Protein AF-A0A081CKX9-F1 (afdb_monomer)

Sequence (217 aa):
MSGFTFDDPTGTSSYSQSGSTIRISSGPKTDYWTTAPGSVPESSAHRASAPVLYQLHKLSPTANWRLKGTLHQPGTERFQQATLFLRRVNPNEGANGEGQKWLKSGIEIEQGRQFIGVVVSDPFSDWNVAPLANAPGKDAAKVDVEIEKVGPDVHVYYTPAGEKSRILLREKKGFAPPTDAEHETWWLGAMVCGPLSESTEGTVENWTFEPITDAQH

pLDDT: mean 91.5, std 12.23, range [38.28, 98.88]

Organism: Pseudozyma antarctica (NCBI:txid84753)

Mean predicted aligned error: 4.53 Å

Nearest PDB structures (foldseek):
  7w13-assembly1_A  TM=5.559E-01  e=2.483E-04  Pyropia yezoensis
  8a7d-assembly1_C  TM=4.482E-01  e=3.049E-03  Homo sapiens
  7ufg-assembly1_B  TM=4.448E-01  e=5.501E-03  Homo sapiens
  6sxr-assembly1_A  TM=3.993E-01  e=1.150E-02  Aspergillus luchuensis IFO 4308
  8a7e-assembly1_Q  TM=4.378E-01  e=2.788E-02  Homo sapiens

Radius of gyration: 16.4 Å; Cα contacts (8 Å, |Δi|>4): 609; chains: 1; bounding box: 42×35×44 Å

Secondary structure (DSSP, 8-state):
-PPEEEE-TTS--EEEEETTEEEEEE-TT--EEE--TT-SS-SS-EEE-S-EEEEEEEE-TT--EEEEEEEE----STT-EEEEEEEE--TTPPGGGTT-EEEEEEEEEETTEEEEEEEEESSSEEEEEEEPPPPSSSSPPPEEEEEEEETTEEEEEEEETT--S-EEEEEETTSS---SSS-EEEEEEEEEE-TT-S-EEEEEEEEEEEE--SS--

Foldseek 3Di:
DFAKDKDAPPVAKDWDDDDQKIKIKHAPQADAFAADAPDPPDHGDGGDRWMWTFGKDWAALQWKKKKKWWKAFLDQDAFWDKWWKKWWDDPPQDPRRQQTWMKTWGWGHHNRFTWTKMWTPRPGTDIDTDGADQDPDSGTWIKMWMWIDHGQKIWIWIATPPGDDIDTHDIGPRSRHGDPDRIIIMTTGMTTDDNHDNMTMMMIGPIDMDTDDDDDD

InterPro domains:
  IPR009784 Protein of unknown function DUF1349 [PF07081] (15-211)
  IPR009784 Protein of unknown function DUF1349 [PTHR35332] (18-211)

Solvent-accessible surface area (backbone atoms only — not comparable to full-atom values): 11304 Å² total; per-residue (Å²): 131,73,63,77,45,77,48,45,74,71,76,59,50,50,73,51,75,58,92,41,30,40,37,32,39,18,27,54,52,12,35,76,48,33,38,46,82,82,36,78,100,52,50,58,40,66,41,75,40,34,34,34,47,22,32,72,42,80,38,48,41,70,56,28,31,36,39,37,29,36,31,34,44,80,67,57,52,50,48,28,28,12,28,45,31,39,33,51,66,50,95,81,45,43,85,81,60,40,68,39,36,38,38,41,37,34,42,32,20,55,88,64,38,55,24,43,33,41,37,43,25,78,65,41,53,48,74,50,74,45,80,49,80,76,51,93,63,95,57,63,63,46,33,37,39,38,39,36,35,56,58,28,27,37,40,33,32,35,26,56,72,94,57,91,64,72,41,85,75,46,76,41,79,64,73,44,63,68,60,95,52,83,57,40,45,31,40,45,35,36,34,16,18,5,58,77,28,73,55,23,56,18,35,33,34,69,44,44,77,45,76,55,74,93,85,86,129

Structure (mmCIF, N/CA/C/O backbone):
data_AF-A0A081CKX9-F1
#
_entry.id   AF-A0A081CKX9-F1
#
loop_
_atom_site.group_PDB
_atom_site.id
_atom_site.type_symbol
_atom_site.label_atom_id
_atom_site.label_alt_id
_atom_site.label_comp_id
_atom_site.label_asym_id
_atom_site.label_entity_id
_atom_site.label_seq_id
_atom_site.pdbx_PDB_ins_code
_atom_site.Cartn_x
_atom_site.Cartn_y
_atom_site.Cartn_z
_atom_site.occupancy
_atom_site.B_iso_or_equiv
_atom_site.auth_seq_id
_atom_site.auth_comp_id
_atom_site.auth_asym_id
_atom_site.auth_atom_id
_atom_site.pdbx_PDB_model_num
ATOM 1 N N . MET A 1 1 ? 19.670 11.237 1.791 1.00 45.91 1 MET A N 1
ATOM 2 C CA . MET A 1 1 ? 18.361 10.598 2.034 1.00 45.91 1 MET A CA 1
ATOM 3 C C . MET A 1 1 ? 17.356 11.309 1.157 1.00 45.91 1 MET A C 1
ATOM 5 O O . MET A 1 1 ? 17.270 12.528 1.246 1.00 45.91 1 MET A O 1
ATOM 9 N N . SER A 1 2 ? 16.692 10.598 0.251 1.00 62.00 2 SER A N 1
ATOM 10 C CA . SER A 1 2 ? 15.573 11.157 -0.509 1.00 62.00 2 SER A CA 1
ATOM 11 C C . SER A 1 2 ? 14.454 11.512 0.470 1.00 62.00 2 SER A C 1
ATOM 13 O O . SER A 1 2 ? 14.043 10.669 1.265 1.00 62.00 2 SER A O 1
ATOM 15 N N . GLY A 1 3 ? 14.009 12.768 0.458 1.00 89.00 3 GLY A N 1
ATOM 16 C CA . GLY A 1 3 ? 12.850 13.186 1.243 1.00 89.00 3 GLY A CA 1
ATOM 17 C C . GLY A 1 3 ? 11.575 12.480 0.775 1.00 89.00 3 GLY A C 1
ATOM 18 O O . GLY A 1 3 ? 11.529 11.918 -0.322 1.00 89.00 3 GLY A O 1
ATOM 19 N N . PHE A 1 4 ? 10.536 12.516 1.608 1.00 96.31 4 PHE A N 1
ATOM 20 C CA . PHE A 1 4 ? 9.205 12.101 1.179 1.00 96.31 4 PHE A CA 1
ATOM 21 C C . PHE A 1 4 ? 8.647 13.081 0.140 1.00 96.31 4 PHE A C 1
ATOM 23 O O . PHE A 1 4 ? 8.857 14.289 0.230 1.00 96.31 4 PHE A O 1
ATOM 30 N N . THR A 1 5 ? 7.925 12.544 -0.835 1.00 97.69 5 THR A N 1
ATOM 31 C CA . THR A 1 5 ? 7.102 13.265 -1.806 1.00 97.69 5 THR A CA 1
ATOM 32 C C . THR A 1 5 ? 5.649 12.878 -1.573 1.00 97.69 5 THR A C 1
ATOM 34 O O . THR A 1 5 ? 5.360 11.709 -1.314 1.00 97.69 5 THR A O 1
ATOM 37 N N . PHE A 1 6 ? 4.754 13.861 -1.629 1.00 98.19 6 PHE A N 1
ATOM 38 C CA . PHE A 1 6 ? 3.317 13.655 -1.501 1.00 98.19 6 PHE A CA 1
ATOM 39 C C . PHE A 1 6 ? 2.668 13.822 -2.870 1.00 98.19 6 PHE A C 1
ATOM 41 O O . PHE A 1 6 ? 2.706 14.912 -3.437 1.00 98.19 6 PHE A O 1
ATOM 48 N N . ASP A 1 7 ? 2.117 12.736 -3.397 1.00 97.62 7 ASP A N 1
ATOM 49 C CA . ASP A 1 7 ? 1.258 12.750 -4.575 1.00 97.62 7 ASP A CA 1
ATOM 50 C C . ASP A 1 7 ? -0.192 12.773 -4.097 1.00 97.62 7 ASP A C 1
ATOM 52 O O . ASP A 1 7 ? -0.633 11.853 -3.412 1.00 97.62 7 ASP A O 1
ATOM 56 N N . ASP A 1 8 ? -0.916 13.841 -4.415 1.00 97.44 8 ASP A N 1
ATOM 57 C CA . ASP A 1 8 ? -2.347 13.982 -4.146 1.00 97.44 8 ASP A CA 1
ATOM 58 C C . ASP A 1 8 ? -3.052 14.409 -5.434 1.00 97.44 8 ASP A C 1
ATOM 60 O O . ASP A 1 8 ? -3.203 15.605 -5.700 1.00 97.44 8 ASP A O 1
ATOM 64 N N . PRO A 1 9 ? -3.499 13.436 -6.243 1.00 95.62 9 PRO A N 1
ATOM 65 C CA . PRO A 1 9 ? -4.120 13.705 -7.536 1.00 95.62 9 PRO A CA 1
ATOM 66 C C . PRO A 1 9 ? -5.383 14.572 -7.452 1.00 95.62 9 PRO A C 1
ATOM 68 O O . PRO A 1 9 ? -5.773 15.194 -8.439 1.00 95.62 9 PRO A O 1
ATOM 71 N N . THR A 1 10 ? -6.038 14.615 -6.288 1.00 95.69 10 THR A N 1
ATOM 72 C CA . THR A 1 10 ? -7.267 15.394 -6.082 1.00 95.69 10 THR A CA 1
ATOM 73 C C . THR A 1 10 ? -7.011 16.817 -5.590 1.00 95.69 10 THR A C 1
ATOM 75 O O . THR A 1 10 ? -7.892 17.665 -5.714 1.00 95.69 10 THR A O 1
ATOM 78 N N . GLY A 1 11 ? -5.836 17.083 -5.011 1.00 97.69 11 GLY A N 1
ATOM 79 C CA . GLY A 1 11 ? -5.519 18.342 -4.331 1.00 97.69 11 GLY A CA 1
ATOM 80 C C . GLY A 1 11 ? -6.360 18.616 -3.075 1.00 97.69 11 GLY A C 1
ATOM 81 O O . GLY A 1 11 ? -6.467 19.769 -2.659 1.00 97.69 11 GLY A O 1
ATOM 82 N N . THR A 1 12 ? -7.000 17.591 -2.501 1.00 98.06 12 THR A N 1
ATOM 83 C CA . THR A 1 12 ? -7.904 17.708 -1.337 1.00 98.06 12 THR A CA 1
ATOM 84 C C . THR A 1 12 ? -7.457 16.898 -0.121 1.00 98.06 12 THR A C 1
ATOM 86 O O . THR A 1 12 ? -8.156 16.858 0.890 1.00 98.06 12 THR A O 1
ATOM 89 N N . SER A 1 13 ? -6.295 16.261 -0.202 1.00 98.56 13 SER A N 1
ATOM 90 C CA . SER A 1 13 ? -5.721 15.442 0.857 1.00 98.56 13 SER A CA 1
ATOM 91 C C . SER A 1 13 ? -4.627 16.206 1.600 1.00 98.56 13 SER A C 1
ATOM 93 O O . SER A 1 13 ? -4.089 17.212 1.140 1.00 98.56 13 SER A O 1
ATOM 95 N N . SER A 1 14 ? -4.260 15.715 2.777 1.00 98.56 14 SER A N 1
ATOM 96 C CA . SER A 1 14 ? -3.158 16.277 3.555 1.00 98.56 14 SER A CA 1
ATOM 97 C C . SER A 1 14 ? -2.338 15.185 4.224 1.00 98.56 14 SER A C 1
ATOM 99 O O . SER A 1 14 ? -2.776 14.040 4.366 1.00 98.56 14 SER A O 1
ATOM 101 N N . TYR A 1 15 ? -1.127 15.542 4.642 1.00 98.56 15 TYR A N 1
ATOM 102 C CA . TYR A 1 15 ? -0.251 14.634 5.361 1.00 98.56 15 TYR A CA 1
ATOM 103 C C . TYR A 1 15 ? 0.514 15.345 6.471 1.00 98.56 15 TYR A C 1
ATOM 105 O O . TYR A 1 15 ? 0.703 16.562 6.468 1.00 98.56 15 TYR A O 1
ATOM 113 N N . SER A 1 16 ? 1.011 14.549 7.410 1.00 98.12 16 SER A N 1
ATOM 114 C CA . SER A 1 16 ? 2.102 14.941 8.294 1.00 98.12 16 SER A CA 1
ATOM 115 C C . SER A 1 16 ? 3.087 13.786 8.421 1.00 98.12 16 SER A C 1
ATOM 117 O O . SER A 1 16 ? 2.710 12.613 8.365 1.00 98.12 16 SER A O 1
ATOM 119 N N . GLN A 1 17 ? 4.364 14.120 8.573 1.00 97.12 17 GLN A N 1
ATOM 120 C CA . GLN A 1 17 ? 5.428 13.147 8.766 1.00 97.12 17 GLN A CA 1
ATOM 121 C C . GLN A 1 17 ? 6.332 13.610 9.906 1.00 97.12 17 GLN A C 1
ATOM 123 O O . GLN A 1 17 ? 6.776 14.756 9.940 1.00 97.12 17 GLN A O 1
ATOM 128 N N . SER A 1 18 ? 6.579 12.714 10.858 1.00 96.62 18 SER A N 1
ATOM 129 C CA . SER A 1 18 ? 7.478 12.947 11.986 1.00 96.62 18 SER A CA 1
ATOM 130 C C . SER A 1 18 ? 8.261 11.670 12.265 1.00 96.62 18 SER A C 1
ATOM 132 O O . SER A 1 18 ? 7.681 10.640 12.609 1.00 96.62 18 SER A O 1
ATOM 134 N N . GLY A 1 19 ? 9.580 11.709 12.061 1.00 94.94 19 GLY A N 1
ATOM 135 C CA . GLY A 1 19 ? 10.424 10.515 12.148 1.00 94.94 19 GLY A CA 1
ATOM 136 C C . GLY A 1 19 ? 9.961 9.416 11.183 1.00 94.94 19 GLY A C 1
ATOM 137 O O . GLY A 1 19 ? 9.818 9.652 9.987 1.00 94.94 19 GLY A O 1
ATOM 138 N N . SER A 1 20 ? 9.705 8.218 11.697 1.00 96.69 20 SER A N 1
ATOM 139 C CA . SER A 1 20 ? 9.180 7.077 10.932 1.00 96.69 20 SER A CA 1
ATOM 140 C C . SER A 1 20 ? 7.647 6.987 10.934 1.00 96.69 20 SER A C 1
ATOM 142 O O . SER A 1 20 ? 7.092 5.982 10.496 1.00 96.69 20 SER A O 1
ATOM 144 N N . THR A 1 21 ? 6.948 8.013 11.424 1.00 98.44 21 THR A N 1
ATOM 145 C CA . THR A 1 21 ? 5.483 8.043 11.461 1.00 98.44 21 THR A CA 1
ATOM 146 C C . THR A 1 21 ? 4.934 8.907 10.336 1.00 98.44 21 THR A C 1
ATOM 148 O O . THR A 1 21 ? 5.261 10.092 10.227 1.00 98.44 21 THR A O 1
ATOM 151 N N . ILE A 1 22 ? 4.056 8.311 9.535 1.00 98.62 22 ILE A N 1
ATOM 152 C CA . ILE A 1 22 ? 3.307 8.931 8.446 1.00 98.62 22 ILE A CA 1
ATOM 153 C C . ILE A 1 22 ? 1.834 8.971 8.839 1.00 98.62 22 ILE A C 1
ATOM 155 O O . ILE A 1 22 ? 1.264 7.957 9.240 1.00 98.62 22 ILE A O 1
ATOM 159 N N . ARG A 1 23 ? 1.201 10.134 8.691 1.00 98.69 23 ARG A N 1
ATOM 160 C CA . ARG A 1 23 ? -0.253 10.294 8.798 1.00 98.69 23 ARG A CA 1
ATOM 161 C C . ARG A 1 23 ? -0.768 10.923 7.520 1.00 98.69 23 ARG A C 1
ATOM 163 O O . ARG A 1 23 ? -0.221 11.937 7.091 1.00 98.69 23 ARG A O 1
ATOM 170 N N . ILE A 1 24 ? -1.809 10.338 6.945 1.00 98.81 24 ILE A N 1
ATOM 171 C CA . ILE A 1 24 ? -2.472 10.859 5.750 1.00 98.81 24 ILE A CA 1
ATOM 172 C C . ILE A 1 24 ? -3.957 11.004 6.074 1.00 98.81 24 ILE A C 1
ATOM 174 O O . ILE A 1 24 ? -4.568 10.091 6.631 1.00 98.81 24 ILE A O 1
ATOM 178 N N . SER A 1 25 ? -4.511 12.160 5.726 1.00 98.62 25 SER A N 1
ATOM 179 C CA . SER A 1 25 ? -5.948 12.396 5.654 1.00 98.62 25 SER A CA 1
ATOM 180 C C . SER A 1 25 ? -6.302 12.508 4.178 1.00 98.62 25 SER A C 1
ATOM 182 O O . SER A 1 25 ? -5.860 13.436 3.496 1.00 98.62 25 SER A O 1
ATOM 184 N N . SER A 1 26 ? -7.025 11.519 3.662 1.00 98.56 26 SER A N 1
ATOM 185 C CA . SER A 1 26 ? -7.476 11.516 2.281 1.00 98.56 26 SER A CA 1
ATOM 186 C C . SER A 1 26 ? -8.686 12.421 2.113 1.00 98.56 26 SER A C 1
ATOM 188 O O . SER A 1 26 ? -9.586 12.440 2.961 1.00 98.56 26 SER A O 1
ATOM 190 N N . GLY A 1 27 ? -8.729 13.105 0.974 1.00 98.19 27 GLY A N 1
ATOM 191 C CA . GLY A 1 27 ? -9.935 13.760 0.493 1.00 98.19 27 GLY A CA 1
ATOM 192 C C . GLY A 1 27 ? -11.051 12.769 0.121 1.00 98.19 27 GLY A C 1
ATOM 193 O O . GLY A 1 27 ? -10.880 11.543 0.242 1.00 98.19 27 GLY A O 1
ATOM 194 N N . PRO A 1 28 ? -12.198 13.294 -0.339 1.00 98.38 28 PRO A N 1
ATOM 195 C CA . PRO A 1 28 ? -13.394 12.508 -0.610 1.00 98.38 28 PRO A CA 1
ATOM 196 C C . PRO A 1 28 ? -13.204 11.532 -1.775 1.00 98.38 28 PRO A C 1
ATOM 198 O O . PRO A 1 28 ? -12.624 11.878 -2.805 1.00 98.38 28 PRO A O 1
ATOM 201 N N . LYS A 1 29 ? -13.777 10.329 -1.641 1.00 97.69 29 LYS A N 1
ATOM 202 C CA . LYS A 1 29 ? -13.983 9.348 -2.730 1.00 97.69 29 LYS A CA 1
ATOM 203 C C . LYS A 1 29 ? -12.707 9.003 -3.499 1.00 97.69 29 LYS A C 1
ATOM 205 O O . LYS A 1 29 ? -12.684 8.906 -4.728 1.00 97.69 29 LYS A O 1
ATOM 210 N N . THR A 1 30 ? -11.630 8.824 -2.750 1.00 98.00 30 THR A N 1
ATOM 211 C CA . THR A 1 30 ? -10.314 8.459 -3.270 1.00 98.00 30 THR A CA 1
ATOM 212 C C . THR A 1 30 ? -10.154 6.942 -3.347 1.00 98.00 30 THR A C 1
ATOM 214 O O . THR A 1 30 ? -10.678 6.224 -2.497 1.00 98.00 30 THR 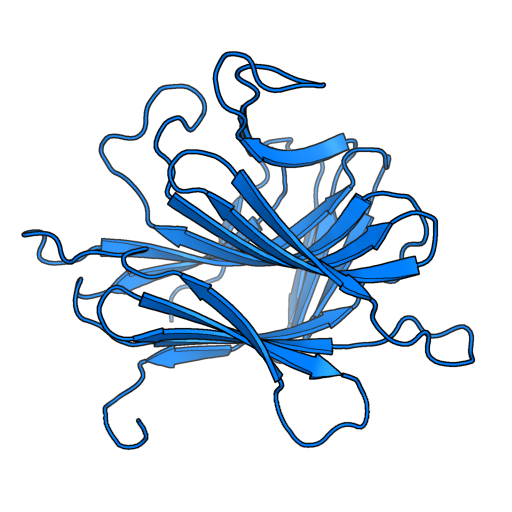A O 1
ATOM 217 N N . ASP A 1 31 ? -9.436 6.436 -4.354 1.00 97.31 31 ASP A N 1
ATOM 218 C CA . ASP A 1 31 ? -9.186 4.997 -4.521 1.00 97.31 31 ASP A CA 1
ATOM 219 C C . ASP A 1 31 ? -7.965 4.714 -5.419 1.00 97.31 31 ASP A C 1
ATOM 221 O O . ASP A 1 31 ? -7.505 5.573 -6.180 1.00 97.31 31 ASP A O 1
ATOM 225 N N . TYR A 1 32 ? -7.475 3.475 -5.351 1.00 95.62 32 TYR A N 1
ATOM 226 C CA . TYR A 1 32 ? -6.496 2.891 -6.266 1.00 95.62 32 TYR A CA 1
ATOM 227 C C . TYR A 1 32 ? -6.989 1.505 -6.704 1.00 95.62 32 TYR A C 1
ATOM 229 O O . TYR A 1 32 ? -7.008 0.575 -5.889 1.00 95.62 32 TYR A O 1
ATOM 237 N N . TRP A 1 33 ? -7.433 1.377 -7.956 1.00 95.75 33 TRP A N 1
ATOM 238 C CA . TRP A 1 33 ? -8.107 0.178 -8.467 1.00 95.75 33 TRP A CA 1
ATOM 239 C C . TRP A 1 33 ? -8.151 0.146 -9.997 1.00 95.75 33 TRP A C 1
ATOM 241 O O . TRP A 1 33 ? -8.396 1.172 -10.627 1.00 95.75 33 TRP A O 1
ATOM 251 N N . THR A 1 34 ? -7.983 -1.034 -10.592 1.00 93.81 34 THR A N 1
ATOM 252 C CA . THR A 1 34 ? -8.005 -1.225 -12.046 1.00 93.81 34 THR A CA 1
ATOM 253 C C . THR A 1 34 ? -8.797 -2.477 -12.429 1.00 93.81 34 THR A C 1
ATOM 255 O O . THR A 1 34 ? -8.462 -3.569 -11.971 1.00 93.81 34 THR A O 1
ATOM 258 N N . THR A 1 35 ? -9.805 -2.364 -13.302 1.00 93.81 35 THR A N 1
ATOM 259 C CA . THR A 1 35 ? -10.588 -3.515 -13.801 1.00 93.81 35 THR A CA 1
ATOM 260 C C . THR A 1 35 ? -10.380 -3.783 -15.287 1.00 93.81 35 THR A C 1
ATOM 262 O O . THR A 1 35 ? -10.039 -2.892 -16.063 1.00 93.81 35 THR A O 1
ATOM 265 N N . ALA A 1 36 ? -10.584 -5.039 -15.690 1.00 92.25 36 ALA A N 1
ATOM 266 C CA . ALA A 1 36 ? -10.472 -5.451 -17.082 1.00 92.25 36 ALA A CA 1
ATOM 267 C C . ALA A 1 36 ? -11.716 -5.059 -17.899 1.00 92.25 36 ALA A C 1
ATOM 269 O O . ALA A 1 36 ? -12.804 -4.872 -17.336 1.00 92.25 36 ALA A O 1
ATOM 270 N N . PRO A 1 37 ? -11.600 -4.979 -19.237 1.00 92.56 37 PRO A N 1
ATOM 271 C CA . PRO A 1 37 ? -12.768 -4.935 -20.107 1.00 92.56 37 PRO A CA 1
ATOM 272 C C . PRO A 1 37 ? -13.709 -6.117 -19.828 1.00 92.56 37 PRO A C 1
ATOM 274 O O . PRO A 1 37 ? -13.286 -7.271 -19.818 1.00 92.56 37 PRO A O 1
ATOM 277 N N . GLY A 1 38 ? -14.987 -5.825 -19.589 1.00 94.25 38 GLY A N 1
ATOM 278 C CA . GLY A 1 38 ? -16.022 -6.811 -19.272 1.00 94.25 38 GLY A CA 1
ATOM 279 C C . GLY A 1 38 ? -16.141 -7.193 -17.791 1.00 94.25 38 GLY A C 1
ATOM 280 O O . GLY A 1 38 ? -17.012 -7.995 -17.456 1.00 94.25 38 GLY A O 1
ATOM 281 N N . SER A 1 39 ? -15.317 -6.637 -16.895 1.00 94.25 39 SER A N 1
ATOM 282 C CA . SER A 1 39 ? -15.480 -6.839 -15.449 1.00 94.25 39 SER A CA 1
ATOM 283 C C . SER A 1 39 ? -16.805 -6.260 -14.930 1.00 94.25 39 SER A C 1
ATOM 285 O O . SER A 1 39 ? -17.317 -5.266 -15.443 1.00 94.25 39 SER A O 1
ATOM 287 N N . VAL A 1 40 ? -17.347 -6.883 -13.879 1.00 91.94 40 VAL A N 1
ATOM 288 C CA . VAL A 1 40 ? -18.534 -6.421 -13.142 1.00 91.94 40 VAL A CA 1
ATOM 289 C C . VAL A 1 40 ? -18.178 -6.211 -11.664 1.00 91.94 40 VAL A C 1
ATOM 291 O O . VAL A 1 40 ? -17.365 -6.969 -11.135 1.00 91.94 40 VAL A O 1
ATOM 294 N N . PRO A 1 41 ? -18.755 -5.209 -10.975 1.00 91.19 41 PRO A N 1
ATOM 295 C CA . PRO A 1 41 ? -19.786 -4.284 -11.458 1.00 91.19 41 PRO A CA 1
ATOM 296 C C . PRO A 1 41 ? -19.267 -3.193 -12.409 1.00 91.19 41 PRO A C 1
ATOM 298 O O . PRO A 1 41 ? -20.073 -2.533 -13.054 1.00 91.19 41 PRO A O 1
ATOM 301 N N . GLU A 1 42 ? -17.948 -3.018 -12.523 1.00 90.31 42 GLU A N 1
ATOM 302 C CA . GLU A 1 42 ? -17.336 -1.949 -13.316 1.00 90.31 42 GLU A CA 1
ATOM 303 C C . GLU A 1 42 ? -16.316 -2.496 -14.318 1.00 90.31 42 GLU A C 1
ATOM 305 O O . GLU A 1 42 ? -15.338 -3.145 -13.940 1.00 90.31 42 GLU A O 1
ATOM 310 N N . SER A 1 43 ? -16.528 -2.190 -15.597 1.00 91.50 43 SER A N 1
ATOM 311 C CA . SER A 1 43 ? -15.641 -2.561 -16.703 1.00 91.50 43 SER A CA 1
ATOM 312 C C . SER A 1 43 ? -14.649 -1.438 -16.991 1.00 91.50 43 SER A C 1
ATOM 314 O O . SER A 1 43 ? -15.052 -0.279 -17.049 1.00 91.50 43 SER A O 1
ATOM 316 N N . SER A 1 44 ? -13.389 -1.787 -17.266 1.00 88.56 44 SER A N 1
ATOM 317 C CA . SER A 1 44 ? -12.344 -0.840 -17.700 1.00 88.56 44 SER A CA 1
ATOM 318 C C . SER A 1 44 ? -12.165 0.376 -16.776 1.00 88.56 44 SER A C 1
ATOM 320 O O . SER A 1 44 ? -11.891 1.484 -17.237 1.00 88.56 44 SER A O 1
ATOM 322 N N . ALA A 1 45 ? -12.364 0.195 -15.471 1.00 90.25 45 ALA A N 1
ATOM 323 C CA . ALA A 1 45 ? -12.155 1.249 -14.492 1.00 90.25 45 ALA A CA 1
ATOM 324 C C . ALA A 1 45 ? -10.656 1.411 -14.216 1.00 90.25 45 ALA A C 1
ATOM 326 O O . ALA A 1 45 ? -9.955 0.419 -14.033 1.00 90.25 45 ALA A O 1
ATOM 327 N N . HIS A 1 46 ? -10.192 2.658 -14.128 1.00 90.69 46 HIS A N 1
ATOM 328 C CA . HIS A 1 46 ? -8.836 3.014 -13.711 1.00 90.69 46 HIS A CA 1
ATOM 329 C C . HIS A 1 46 ? -8.915 4.135 -12.680 1.00 90.69 46 HIS A C 1
ATOM 331 O O . HIS A 1 46 ? -9.293 5.264 -12.993 1.00 90.69 46 HIS A O 1
ATOM 337 N N . ARG A 1 47 ? -8.587 3.813 -11.433 1.00 92.25 47 ARG A N 1
ATOM 338 C CA . ARG A 1 47 ? -8.554 4.752 -10.315 1.00 92.25 47 ARG A CA 1
ATOM 339 C C . ARG A 1 47 ? -7.138 4.824 -9.786 1.00 92.25 47 ARG A C 1
ATOM 341 O O . ARG A 1 47 ? -6.552 3.806 -9.428 1.00 92.25 47 ARG A O 1
ATOM 348 N N . ALA A 1 48 ? -6.630 6.042 -9.725 1.00 94.06 48 ALA A N 1
ATOM 349 C CA . ALA A 1 48 ? -5.355 6.394 -9.126 1.00 94.06 48 ALA A CA 1
ATOM 350 C C . ALA A 1 48 ? -5.502 7.767 -8.455 1.00 94.06 48 ALA A C 1
ATOM 352 O O . ALA A 1 48 ? -4.726 8.674 -8.720 1.00 94.06 48 ALA A O 1
ATOM 353 N N . SER A 1 49 ? -6.574 7.951 -7.674 1.00 96.06 49 SER A N 1
ATOM 354 C CA . SER A 1 49 ? -6.904 9.221 -7.011 1.00 96.06 49 SER A CA 1
ATOM 355 C C . SER A 1 49 ? -6.472 9.265 -5.546 1.00 96.06 49 SER A C 1
ATOM 357 O O . SER A 1 49 ? -6.504 10.332 -4.939 1.00 96.06 49 SER A O 1
ATOM 359 N N . ALA A 1 50 ? -6.086 8.125 -4.964 1.00 97.88 50 ALA A N 1
ATOM 360 C CA . ALA A 1 50 ? -5.635 8.078 -3.579 1.00 97.88 50 ALA A CA 1
ATOM 361 C C . ALA A 1 50 ? -4.323 8.843 -3.354 1.00 97.88 50 ALA A C 1
ATOM 363 O O . ALA A 1 50 ? -3.391 8.677 -4.143 1.00 97.88 50 ALA A O 1
ATOM 364 N N . PRO A 1 51 ? -4.219 9.618 -2.259 1.00 98.50 51 PRO A N 1
ATOM 365 C CA . PRO A 1 51 ? -2.976 10.271 -1.894 1.00 98.50 51 PRO A CA 1
ATOM 366 C C . PRO A 1 51 ? -1.917 9.258 -1.452 1.00 98.50 51 PRO A C 1
ATOM 368 O O . PRO A 1 51 ? -2.182 8.360 -0.647 1.00 98.50 51 PRO A O 1
ATOM 371 N N . VAL A 1 52 ? -0.689 9.449 -1.923 1.00 98.56 52 VAL A N 1
ATOM 372 C CA . VAL A 1 52 ? 0.462 8.612 -1.585 1.00 98.56 52 VAL A CA 1
ATOM 373 C C . VAL A 1 52 ? 1.581 9.492 -1.043 1.00 98.56 52 VAL A C 1
ATOM 375 O O . VAL A 1 52 ? 2.072 10.386 -1.729 1.00 98.56 52 VAL A O 1
ATOM 378 N N . LEU A 1 53 ? 2.044 9.206 0.175 1.00 98.69 53 LEU A N 1
ATOM 379 C CA . LEU A 1 53 ? 3.295 9.763 0.691 1.00 98.69 53 LEU A CA 1
ATOM 380 C C . LEU A 1 53 ? 4.398 8.718 0.533 1.00 98.69 53 LEU A C 1
ATOM 382 O O . LEU A 1 53 ? 4.352 7.670 1.176 1.00 98.69 53 LEU A O 1
ATOM 386 N N . TYR A 1 54 ? 5.395 8.989 -0.305 1.00 98.44 54 TYR A N 1
ATOM 387 C CA . TYR A 1 54 ? 6.408 8.000 -0.677 1.00 98.44 54 TYR A CA 1
ATOM 388 C C . TYR A 1 54 ? 7.816 8.577 -0.743 1.00 98.44 54 TYR A C 1
ATOM 390 O O . TYR A 1 54 ? 8.025 9.773 -0.922 1.00 98.44 54 TYR A O 1
ATOM 398 N N . GLN A 1 55 ? 8.804 7.697 -0.634 1.00 97.88 55 GLN A N 1
ATOM 399 C CA . GLN A 1 55 ? 10.167 7.976 -1.054 1.00 97.88 55 GLN A CA 1
ATOM 400 C C . GLN A 1 55 ? 10.384 7.438 -2.466 1.00 97.88 55 GLN A C 1
ATOM 402 O O . GLN A 1 55 ? 9.984 6.316 -2.789 1.00 97.88 55 GLN A O 1
ATOM 407 N N . LEU A 1 56 ? 11.031 8.250 -3.302 1.00 97.06 56 LEU A N 1
ATOM 408 C CA . LEU A 1 56 ? 11.455 7.844 -4.634 1.00 97.06 56 LEU A CA 1
ATOM 409 C C . LEU A 1 56 ? 12.801 7.120 -4.541 1.00 97.06 56 LEU A C 1
ATOM 411 O O . LEU A 1 56 ? 13.807 7.728 -4.173 1.00 97.06 56 LEU A O 1
ATOM 415 N N . HIS A 1 57 ? 12.827 5.845 -4.918 1.00 96.69 57 HIS A N 1
ATOM 416 C CA . HIS A 1 57 ? 14.036 5.023 -4.911 1.00 96.69 57 HIS A CA 1
ATOM 417 C C . HIS A 1 57 ? 14.440 4.649 -6.333 1.00 96.69 57 HIS A C 1
ATOM 419 O O . HIS A 1 57 ? 13.624 4.144 -7.100 1.00 96.69 57 HIS A O 1
ATOM 425 N N . LYS A 1 58 ? 15.707 4.887 -6.683 1.00 95.62 58 LYS A N 1
ATOM 426 C CA . LYS A 1 58 ? 16.328 4.363 -7.906 1.00 95.62 58 LYS A CA 1
ATOM 427 C C . LYS A 1 58 ? 17.160 3.149 -7.524 1.00 95.62 58 LYS A C 1
ATOM 429 O O . LYS A 1 58 ? 18.151 3.295 -6.816 1.00 95.62 58 LYS A O 1
ATOM 434 N N . LEU A 1 59 ? 16.733 1.968 -7.950 1.00 95.06 59 LEU A N 1
ATOM 435 C CA . LEU A 1 59 ? 17.312 0.691 -7.533 1.00 95.06 59 LEU A CA 1
ATOM 436 C C . LEU A 1 59 ? 17.741 -0.110 -8.760 1.00 95.06 59 LEU A C 1
ATOM 438 O O . LEU A 1 59 ? 17.125 0.013 -9.816 1.00 95.06 59 LEU A O 1
ATOM 442 N N . SER A 1 60 ? 18.756 -0.962 -8.616 1.00 94.69 60 SER A N 1
ATOM 443 C CA . SER A 1 60 ? 19.046 -1.986 -9.628 1.00 94.69 60 SER A CA 1
ATOM 444 C C . SER A 1 60 ? 17.810 -2.885 -9.834 1.00 94.69 60 SER A C 1
ATOM 446 O O . SER A 1 60 ? 17.163 -3.230 -8.836 1.00 94.69 60 SER A O 1
ATOM 448 N N . PRO A 1 61 ? 17.492 -3.334 -11.066 1.00 93.00 61 PRO A N 1
ATOM 449 C CA . PRO A 1 61 ? 16.409 -4.296 -11.321 1.00 93.00 61 PRO A CA 1
ATOM 450 C C . PRO A 1 61 ? 16.483 -5.564 -10.453 1.00 93.00 61 PRO A C 1
ATOM 452 O O . PRO A 1 61 ? 15.464 -6.147 -10.067 1.00 93.00 61 PRO A O 1
ATOM 455 N N . THR A 1 62 ? 17.699 -5.980 -10.095 1.00 93.81 62 THR A N 1
ATOM 456 C CA . THR A 1 62 ? 17.968 -7.178 -9.288 1.00 93.81 62 THR A CA 1
ATOM 457 C C . THR A 1 62 ? 18.041 -6.909 -7.787 1.00 93.81 62 THR A C 1
ATOM 459 O O . THR A 1 62 ? 18.204 -7.851 -7.020 1.00 93.81 62 THR A O 1
ATOM 462 N N . ALA A 1 63 ? 17.901 -5.656 -7.340 1.00 94.75 63 ALA A N 1
ATOM 463 C CA . ALA A 1 63 ? 17.976 -5.324 -5.921 1.00 94.75 63 ALA A CA 1
ATOM 464 C C . ALA A 1 63 ? 16.839 -5.988 -5.133 1.00 94.75 63 ALA A C 1
ATOM 466 O O . ALA A 1 63 ? 15.667 -5.893 -5.519 1.00 94.75 63 ALA A O 1
ATOM 467 N N . ASN A 1 64 ? 17.195 -6.599 -4.005 1.00 96.44 64 ASN A N 1
ATOM 468 C CA . ASN A 1 64 ? 16.253 -7.079 -3.005 1.00 96.44 64 ASN A CA 1
ATOM 469 C C . ASN A 1 64 ? 16.036 -5.982 -1.962 1.00 96.44 64 ASN A C 1
ATOM 471 O O . ASN A 1 64 ? 16.969 -5.258 -1.602 1.00 96.44 64 ASN A O 1
ATOM 475 N N . TRP A 1 65 ? 14.814 -5.839 -1.468 1.00 97.50 65 TRP A N 1
ATOM 476 C CA . TRP A 1 65 ? 14.493 -4.819 -0.473 1.00 97.50 65 TRP A CA 1
ATOM 477 C C . TRP A 1 65 ? 13.273 -5.190 0.350 1.00 97.50 65 TRP A C 1
ATOM 479 O O . TRP A 1 65 ? 12.466 -6.035 -0.040 1.00 97.50 65 TRP A O 1
ATOM 489 N N . ARG A 1 66 ? 13.140 -4.518 1.490 1.00 98.38 66 ARG A N 1
ATOM 490 C CA . ARG A 1 66 ? 12.018 -4.649 2.404 1.00 98.38 66 ARG A CA 1
ATOM 491 C C . ARG A 1 66 ? 11.427 -3.285 2.741 1.00 98.38 66 ARG A C 1
ATOM 493 O O . ARG A 1 66 ? 12.157 -2.328 2.991 1.00 98.38 66 ARG A O 1
ATOM 500 N N . LEU A 1 67 ? 10.102 -3.227 2.770 1.00 98.69 67 LEU A N 1
ATOM 501 C CA . LEU A 1 67 ? 9.296 -2.113 3.255 1.00 98.69 67 LEU A CA 1
ATOM 502 C C . LEU A 1 67 ? 8.478 -2.595 4.457 1.00 98.69 67 LEU A C 1
ATOM 504 O O . LEU A 1 67 ? 7.835 -3.640 4.368 1.00 98.69 67 LEU A O 1
ATOM 508 N N . LYS A 1 68 ? 8.485 -1.853 5.565 1.00 98.56 68 LYS A N 1
ATOM 509 C CA . LYS A 1 68 ? 7.700 -2.181 6.763 1.00 98.56 68 LYS A CA 1
ATOM 510 C C . LYS A 1 68 ? 6.901 -0.992 7.268 1.00 98.56 68 LYS A C 1
ATOM 512 O O . LYS A 1 68 ? 7.259 0.157 7.014 1.00 98.56 68 LYS A O 1
ATOM 517 N N . GLY A 1 69 ? 5.864 -1.285 8.042 1.00 98.44 69 GLY A N 1
ATOM 518 C CA . GLY A 1 69 ? 5.175 -0.309 8.874 1.00 98.44 69 GLY A CA 1
ATOM 519 C C . GLY A 1 69 ? 4.135 -0.963 9.776 1.00 98.44 69 GLY A C 1
ATOM 520 O O . GLY A 1 69 ? 3.678 -2.072 9.505 1.00 98.44 69 GLY A O 1
ATOM 521 N N . THR A 1 70 ? 3.748 -0.248 10.827 1.00 98.31 70 THR A N 1
ATOM 522 C CA . THR A 1 70 ? 2.627 -0.583 11.709 1.00 98.31 70 THR A CA 1
ATOM 523 C C . THR A 1 70 ? 1.433 0.280 11.317 1.00 98.31 70 THR A C 1
ATOM 525 O O . THR A 1 70 ? 1.478 1.505 11.438 1.00 98.31 70 THR A O 1
ATOM 528 N N . LEU A 1 71 ? 0.366 -0.336 10.820 1.00 97.88 71 LEU A N 1
ATOM 529 C CA . LEU A 1 71 ? -0.759 0.364 10.218 1.00 97.88 71 LEU A CA 1
ATOM 530 C C . LEU A 1 71 ? -1.907 0.503 11.206 1.00 97.88 71 LEU A C 1
ATOM 532 O O . LEU A 1 71 ? -2.197 -0.410 11.978 1.00 97.88 71 LEU A O 1
ATOM 536 N N . HIS A 1 72 ? -2.590 1.639 11.129 1.00 96.06 72 HIS A N 1
ATOM 537 C CA . HIS A 1 72 ? -3.800 1.920 11.883 1.00 96.06 72 HIS A CA 1
ATOM 538 C C . HIS A 1 72 ? -4.817 2.638 10.993 1.00 96.06 72 HIS A C 1
ATOM 540 O O . HIS A 1 72 ? -4.513 3.683 10.410 1.00 96.06 72 HIS A O 1
ATOM 546 N N . GLN A 1 73 ? -6.023 2.076 10.920 1.00 95.25 73 GLN A N 1
ATOM 547 C CA . GLN A 1 73 ? -7.184 2.654 10.248 1.00 95.25 73 GLN A CA 1
ATOM 548 C C . GLN A 1 73 ? -8.320 2.775 11.283 1.00 95.25 73 GLN A C 1
ATOM 550 O O . GLN A 1 73 ? -8.946 1.756 11.588 1.00 95.25 73 GLN A O 1
ATOM 555 N N . PRO A 1 74 ? -8.545 3.969 11.868 1.00 92.06 74 PRO A N 1
ATOM 556 C CA . PRO A 1 74 ? -9.542 4.183 12.925 1.00 92.06 74 PRO A CA 1
ATOM 557 C C . PRO A 1 74 ? -10.989 4.232 12.413 1.00 92.06 74 PRO A C 1
ATOM 559 O O . PRO A 1 74 ? -11.926 4.285 13.208 1.00 92.06 74 PRO A O 1
ATOM 562 N N . GLY A 1 75 ? -11.169 4.272 11.095 1.00 89.69 75 GLY A N 1
ATOM 563 C CA . GLY A 1 75 ? -12.451 4.368 10.429 1.00 89.69 75 GLY A CA 1
ATOM 564 C C . GLY A 1 75 ? -13.383 3.178 10.657 1.00 89.69 75 GLY A C 1
ATOM 565 O O . GLY A 1 75 ? -12.983 2.090 11.072 1.00 89.69 75 GLY A O 1
ATOM 566 N N . THR A 1 76 ? -14.659 3.394 10.347 1.00 90.69 76 THR A N 1
ATOM 567 C CA . THR A 1 76 ? -15.713 2.363 10.407 1.00 90.69 76 THR A CA 1
ATOM 568 C C . THR A 1 76 ? -16.540 2.295 9.127 1.00 90.69 76 THR A C 1
ATOM 570 O O . THR A 1 76 ? -17.336 1.368 8.954 1.00 90.69 76 THR A O 1
ATOM 573 N N . GLU A 1 77 ? -16.347 3.249 8.215 1.00 93.56 77 GLU A N 1
ATOM 574 C CA . GLU A 1 77 ? -17.047 3.273 6.942 1.00 93.56 77 GLU A CA 1
ATOM 575 C C . GLU A 1 77 ? -16.433 2.266 5.981 1.00 93.56 77 GLU A C 1
ATOM 577 O O . GLU A 1 77 ? -15.233 1.992 5.989 1.00 93.56 77 GLU A O 1
ATOM 582 N N . ARG A 1 78 ? -17.284 1.714 5.123 1.00 94.56 78 ARG A N 1
ATOM 583 C CA . ARG A 1 78 ? -16.874 0.735 4.127 1.00 94.56 78 ARG A CA 1
ATOM 584 C C . ARG A 1 78 ? -15.813 1.322 3.186 1.00 94.56 78 ARG A C 1
ATOM 586 O O . ARG A 1 78 ? -15.981 2.418 2.660 1.00 94.56 78 ARG A O 1
ATOM 593 N N . PHE A 1 79 ? -14.776 0.531 2.938 1.00 95.62 79 PHE A N 1
ATOM 594 C CA . PHE A 1 79 ? -13.619 0.785 2.085 1.00 95.62 79 PHE A CA 1
ATOM 595 C C . PHE A 1 79 ? -12.633 1.848 2.572 1.00 95.62 79 PHE A C 1
ATOM 597 O O . PHE A 1 79 ? -11.726 2.207 1.822 1.00 95.62 79 PHE A O 1
ATOM 604 N N . GLN A 1 80 ? -12.738 2.311 3.820 1.00 97.44 80 GLN A N 1
ATOM 605 C CA . GLN A 1 80 ? -11.655 3.086 4.425 1.00 97.44 80 GLN A CA 1
ATOM 606 C C . GLN A 1 80 ? -10.398 2.218 4.540 1.00 97.44 80 GLN A C 1
ATOM 608 O O . GLN A 1 80 ? -10.447 1.094 5.044 1.00 97.44 80 GLN A O 1
ATOM 613 N N . GLN A 1 81 ? -9.277 2.733 4.045 1.00 98.19 81 GLN A N 1
ATOM 614 C CA . GLN A 1 81 ? -8.036 1.993 3.853 1.00 98.19 81 GLN A CA 1
ATOM 615 C C . GLN A 1 81 ? -6.852 2.753 4.441 1.00 98.19 81 GLN A C 1
ATOM 617 O O . GLN A 1 81 ? -6.736 3.964 4.275 1.00 98.19 81 GLN A O 1
ATOM 622 N N . ALA A 1 82 ? -5.944 2.040 5.100 1.00 98.44 82 ALA A N 1
ATOM 623 C CA . ALA A 1 82 ? -4.598 2.522 5.401 1.00 98.44 82 ALA A CA 1
ATOM 624 C C . ALA A 1 82 ? -3.610 1.435 4.988 1.00 98.44 82 ALA A C 1
ATOM 626 O O . ALA A 1 82 ? -3.746 0.290 5.418 1.00 98.44 82 ALA A O 1
ATOM 627 N N . THR A 1 83 ? -2.644 1.775 4.133 1.00 98.88 83 THR A N 1
ATOM 628 C CA . THR A 1 83 ? -1.800 0.790 3.445 1.00 98.88 83 THR A CA 1
ATOM 629 C C . THR A 1 83 ? -0.343 1.231 3.348 1.00 98.88 83 THR A C 1
ATOM 631 O O . THR A 1 83 ? -0.043 2.423 3.261 1.00 98.88 83 THR A O 1
ATOM 634 N N . LEU A 1 84 ? 0.565 0.256 3.306 1.00 98.88 84 LEU A N 1
ATOM 635 C CA . LEU A 1 84 ? 1.832 0.413 2.604 1.00 98.88 84 LEU A CA 1
ATOM 636 C C . LEU A 1 84 ? 1.555 0.355 1.104 1.00 98.88 84 LEU A C 1
ATOM 638 O O . LEU A 1 84 ? 0.738 -0.446 0.644 1.00 98.88 84 LEU A O 1
ATOM 642 N N . PHE A 1 85 ? 2.261 1.186 0.349 1.00 98.81 85 PHE A N 1
ATOM 643 C CA . PHE A 1 85 ? 2.089 1.318 -1.088 1.00 98.81 85 PHE A CA 1
ATOM 644 C C . PHE A 1 85 ? 3.433 1.214 -1.795 1.00 98.81 85 PHE A C 1
ATOM 646 O O . PHE A 1 85 ? 4.423 1.825 -1.375 1.00 98.81 85 PHE A O 1
ATOM 653 N N . LEU A 1 86 ? 3.448 0.469 -2.897 1.00 98.19 86 LEU A N 1
ATOM 654 C CA . LEU A 1 86 ? 4.566 0.434 -3.822 1.00 98.19 86 LEU A CA 1
ATOM 655 C C . LEU A 1 86 ? 4.093 0.557 -5.268 1.00 98.19 86 LEU A C 1
ATOM 657 O O . LEU A 1 86 ? 3.101 -0.050 -5.669 1.00 98.19 86 LEU A O 1
ATOM 661 N N . ARG A 1 87 ? 4.850 1.296 -6.075 1.00 96.62 87 ARG A N 1
ATOM 662 C CA . ARG A 1 87 ? 4.653 1.389 -7.525 1.00 96.62 87 ARG A CA 1
ATOM 663 C C . ARG A 1 87 ? 5.996 1.304 -8.223 1.00 96.62 87 ARG A C 1
ATOM 665 O O . ARG A 1 87 ? 6.906 2.073 -7.916 1.00 96.62 87 ARG A O 1
ATOM 672 N N . ARG A 1 88 ? 6.100 0.387 -9.181 1.00 94.38 88 ARG A N 1
ATOM 673 C CA . ARG A 1 88 ? 7.210 0.340 -10.134 1.00 94.38 88 ARG A CA 1
ATOM 674 C C . ARG A 1 88 ? 6.863 1.297 -11.264 1.00 94.38 88 ARG A C 1
ATOM 676 O O . ARG A 1 88 ? 5.870 1.091 -11.960 1.00 94.38 88 ARG A O 1
ATOM 683 N N . VAL A 1 89 ? 7.637 2.365 -11.419 1.00 91.06 89 VAL A N 1
ATOM 684 C CA . VAL A 1 89 ? 7.386 3.363 -12.464 1.00 91.06 89 VAL A CA 1
ATOM 685 C C . VAL A 1 89 ? 7.613 2.710 -13.824 1.00 91.06 89 VAL A C 1
ATOM 687 O O . VAL A 1 89 ? 8.706 2.219 -14.106 1.00 91.06 89 VAL A O 1
ATOM 690 N N . ASN A 1 90 ? 6.575 2.705 -14.656 1.00 83.38 90 ASN A N 1
ATOM 691 C CA . ASN A 1 90 ? 6.641 2.219 -16.024 1.00 83.38 90 ASN A CA 1
ATOM 692 C C . ASN A 1 90 ? 6.830 3.426 -16.961 1.00 83.38 90 ASN A C 1
ATOM 694 O O . ASN A 1 90 ? 5.943 4.273 -17.022 1.00 83.38 90 ASN A O 1
ATOM 698 N N . PRO A 1 91 ? 7.950 3.538 -17.698 1.00 78.12 91 PRO A N 1
ATOM 699 C CA . PRO A 1 91 ? 8.148 4.646 -18.634 1.00 78.12 91 PRO A CA 1
ATOM 700 C C . PRO A 1 91 ? 7.172 4.612 -19.821 1.00 78.12 91 PRO A C 1
ATOM 702 O O . PRO A 1 91 ? 6.980 5.633 -20.471 1.00 78.12 91 PRO A O 1
ATOM 705 N N . ASN A 1 92 ? 6.552 3.458 -20.088 1.00 78.31 92 ASN A N 1
ATOM 706 C CA . ASN A 1 92 ? 5.586 3.243 -21.168 1.00 78.31 92 ASN A CA 1
ATOM 707 C C . ASN A 1 92 ? 4.140 3.172 -20.650 1.00 78.31 92 ASN A C 1
ATOM 709 O O . ASN A 1 92 ? 3.294 2.515 -21.253 1.00 78.31 92 ASN A O 1
ATOM 713 N N . GLU A 1 93 ? 3.872 3.765 -19.490 1.00 77.81 93 GLU A N 1
ATOM 714 C CA . GLU A 1 93 ? 2.525 3.866 -18.939 1.00 77.81 93 GLU A CA 1
ATOM 715 C C . GLU A 1 93 ? 1.592 4.630 -19.891 1.00 77.81 93 GLU A C 1
ATOM 717 O O . GLU A 1 93 ? 1.952 5.679 -20.428 1.00 77.81 93 GLU A O 1
ATOM 722 N N . GLY A 1 94 ? 0.400 4.078 -20.121 1.00 68.88 94 GLY A N 1
ATOM 723 C CA . GLY A 1 94 ? -0.615 4.671 -20.983 1.00 68.88 94 GLY A CA 1
ATOM 724 C C . GLY A 1 94 ? -1.324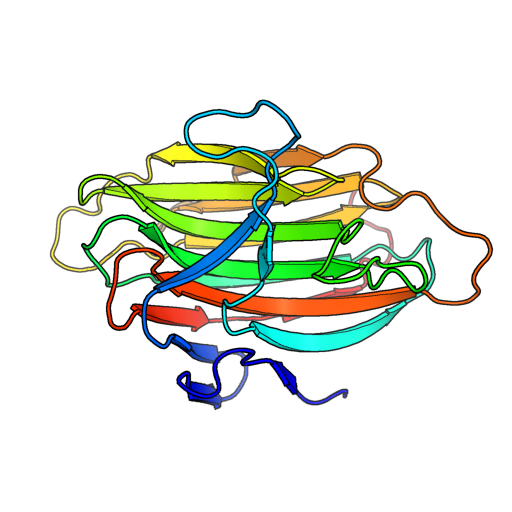 5.861 -20.333 1.00 68.88 94 GLY A C 1
ATOM 725 O O . GLY A 1 94 ? -1.161 6.157 -19.145 1.00 68.88 94 GLY A O 1
ATOM 726 N N . ALA A 1 95 ? -2.159 6.549 -21.115 1.00 66.75 95 ALA A N 1
ATOM 727 C CA . ALA A 1 95 ? -3.010 7.608 -20.581 1.00 66.75 95 ALA A CA 1
ATOM 728 C C . ALA A 1 95 ? -3.888 7.052 -19.442 1.00 66.75 95 ALA A C 1
ATOM 730 O O . ALA A 1 95 ? -4.417 5.949 -19.540 1.00 66.75 95 ALA A O 1
ATOM 731 N N . ASN A 1 96 ? -4.047 7.819 -18.360 1.00 61.88 96 ASN A N 1
ATOM 732 C CA . ASN A 1 96 ? -4.848 7.451 -17.181 1.00 61.88 96 ASN A CA 1
ATOM 733 C C . ASN A 1 96 ? -4.318 6.263 -16.346 1.00 61.88 96 ASN A C 1
ATOM 735 O O . ASN A 1 96 ? -5.084 5.662 -15.596 1.00 61.88 96 ASN A O 1
ATOM 739 N N . GLY A 1 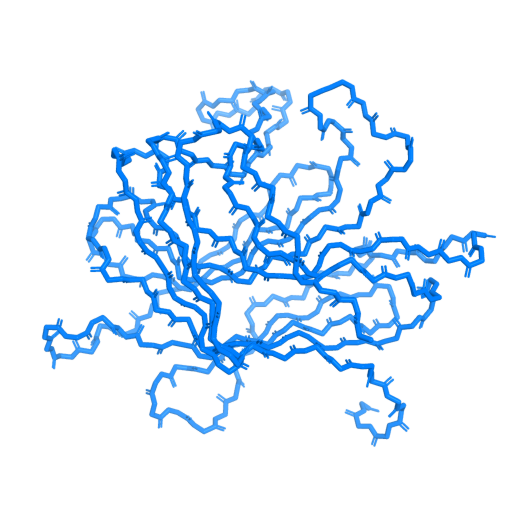97 ? -3.025 5.933 -16.429 1.00 66.50 97 GLY A N 1
ATOM 740 C CA . GLY A 1 97 ? -2.412 4.912 -15.570 1.00 66.50 97 GLY A CA 1
ATOM 741 C C . GLY A 1 97 ? -2.516 3.478 -16.090 1.00 66.50 97 GLY A C 1
ATOM 742 O O . GLY A 1 97 ? -2.264 2.522 -15.352 1.00 66.50 97 GLY A O 1
ATOM 743 N N . GLU A 1 98 ? -2.872 3.301 -17.363 1.00 68.31 98 GLU A N 1
ATOM 744 C CA . GLU A 1 98 ? -2.880 1.988 -18.005 1.00 68.31 98 GLU A CA 1
ATOM 745 C C . GLU A 1 98 ? -1.465 1.380 -18.026 1.00 68.31 98 GLU A C 1
ATOM 747 O O . GLU A 1 98 ? -0.479 2.039 -18.359 1.00 68.31 98 GLU A O 1
ATOM 752 N N . GLY A 1 99 ? -1.342 0.107 -17.642 1.00 74.75 99 GLY A N 1
ATOM 753 C CA . GLY A 1 99 ? -0.046 -0.574 -17.575 1.00 74.75 99 GLY A CA 1
ATOM 754 C C . GLY A 1 99 ? 0.828 -0.176 -16.379 1.00 74.75 99 GLY A C 1
ATOM 755 O O . GLY A 1 99 ? 2.008 -0.546 -16.342 1.00 74.75 99 GLY A O 1
ATOM 756 N N . GLN A 1 100 ? 0.284 0.548 -15.393 1.00 83.44 100 GLN A N 1
ATOM 757 C CA . GLN A 1 100 ? 0.944 0.716 -14.101 1.00 83.44 100 GLN A CA 1
ATOM 758 C C . GLN A 1 100 ? 1.078 -0.628 -13.374 1.00 83.44 100 GLN A C 1
ATOM 760 O O . GLN A 1 100 ? 0.139 -1.422 -13.333 1.00 83.44 100 GLN A O 1
ATOM 765 N N . LYS A 1 101 ? 2.230 -0.837 -12.726 1.00 92.69 101 LYS A N 1
ATOM 766 C CA . LYS A 1 101 ? 2.454 -1.953 -11.802 1.00 92.69 101 LYS A CA 1
ATOM 767 C C . LYS A 1 101 ? 2.578 -1.431 -10.382 1.00 92.69 101 LYS A C 1
ATOM 769 O O . LYS A 1 101 ? 3.545 -0.742 -10.044 1.00 92.69 101 LYS A O 1
ATOM 774 N N . TRP A 1 102 ? 1.606 -1.766 -9.549 1.00 96.75 102 TRP A N 1
ATOM 775 C CA . TRP A 1 102 ? 1.550 -1.315 -8.164 1.00 96.75 102 TRP A CA 1
ATOM 776 C C . TRP A 1 102 ? 0.983 -2.389 -7.247 1.00 96.75 102 TRP A C 1
ATOM 778 O O . TRP A 1 102 ? 0.345 -3.349 -7.686 1.00 96.75 102 TRP A O 1
ATOM 788 N N . LEU A 1 103 ? 1.243 -2.219 -5.957 1.00 98.44 103 LEU A N 1
ATOM 789 C CA . LEU A 1 103 ? 0.685 -3.039 -4.899 1.00 98.44 103 LEU A CA 1
ATOM 790 C C . LEU A 1 103 ? 0.386 -2.156 -3.686 1.00 98.44 103 LEU A C 1
ATOM 792 O O . LEU A 1 103 ? 1.208 -1.329 -3.287 1.00 98.44 103 LEU A O 1
ATOM 796 N N . LYS A 1 104 ? -0.795 -2.348 -3.099 1.00 98.75 104 LYS A N 1
ATOM 797 C CA . LYS A 1 104 ? -1.162 -1.792 -1.791 1.00 98.75 104 LYS A CA 1
ATOM 798 C C . LYS A 1 104 ? -1.452 -2.931 -0.826 1.00 98.75 104 LYS A C 1
ATOM 800 O O . LYS A 1 104 ? -2.096 -3.907 -1.210 1.00 98.75 104 LYS A O 1
ATOM 805 N N . SER A 1 105 ? -0.955 -2.829 0.400 1.00 98.75 105 SER A N 1
ATOM 806 C CA . SER A 1 105 ? -1.218 -3.813 1.450 1.00 98.75 105 SER A CA 1
ATOM 807 C C . SER A 1 105 ? -1.464 -3.125 2.777 1.00 98.75 105 SER A C 1
ATOM 809 O O . SER A 1 105 ? -0.676 -2.275 3.191 1.00 98.75 105 SER A O 1
ATOM 811 N N . GLY A 1 106 ? -2.530 -3.512 3.465 1.0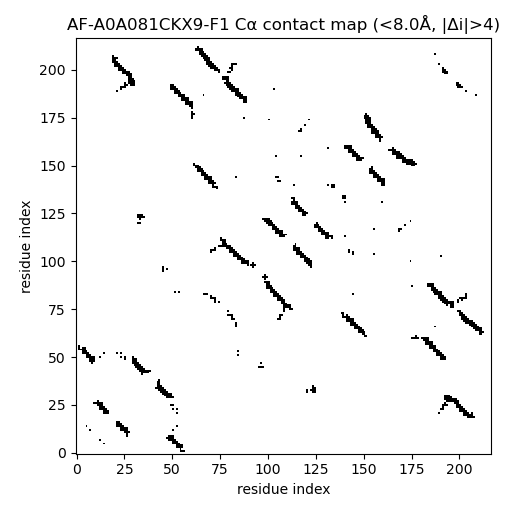0 98.25 106 GLY A N 1
ATOM 812 C CA . GLY A 1 106 ? -2.863 -2.930 4.754 1.00 98.25 106 GLY A CA 1
ATOM 813 C C . GLY A 1 106 ? -4.276 -3.222 5.217 1.00 98.25 106 GLY A C 1
ATOM 814 O O . GLY A 1 106 ? -4.866 -4.228 4.825 1.00 98.25 106 GLY A O 1
ATOM 815 N N . ILE A 1 107 ? -4.778 -2.350 6.088 1.00 97.75 107 ILE A N 1
ATOM 816 C CA . ILE A 1 107 ? -6.111 -2.475 6.672 1.00 97.75 107 ILE A CA 1
ATOM 817 C C . ILE A 1 107 ? -7.137 -1.892 5.706 1.00 97.75 107 ILE A C 1
ATOM 819 O O . ILE A 1 107 ? -6.958 -0.778 5.214 1.00 97.75 107 ILE A O 1
ATOM 823 N N . GLU A 1 108 ? -8.233 -2.616 5.513 1.00 96.81 108 GLU A N 1
ATOM 824 C CA . GLU A 1 108 ? -9.430 -2.174 4.808 1.00 96.81 108 GLU A CA 1
ATOM 825 C C . GLU A 1 108 ? -10.674 -2.488 5.646 1.00 96.81 108 GLU A C 1
ATOM 827 O O . GLU A 1 108 ? -10.783 -3.563 6.244 1.00 96.81 108 GLU A O 1
ATOM 832 N N . ILE A 1 109 ? -11.612 -1.546 5.711 1.00 95.06 109 ILE A N 1
ATOM 833 C CA . ILE A 1 109 ? -12.888 -1.751 6.396 1.00 95.06 109 ILE A CA 1
ATOM 834 C C . ILE A 1 109 ? -13.918 -2.323 5.420 1.00 95.06 109 ILE A C 1
ATOM 836 O O . ILE A 1 109 ? -14.262 -1.681 4.436 1.00 95.06 109 ILE A O 1
ATOM 840 N N . GLU A 1 110 ? -14.502 -3.478 5.725 1.00 91.06 110 GLU A N 1
ATOM 841 C CA . GLU A 1 110 ? -15.658 -4.016 4.995 1.00 91.06 110 GLU A CA 1
ATOM 842 C C . GLU A 1 110 ? -16.767 -4.336 5.997 1.00 91.06 110 GLU A C 1
ATOM 844 O O . GLU A 1 110 ? -16.573 -5.091 6.951 1.00 91.06 110 GLU A O 1
ATOM 849 N N . GLN A 1 111 ? -17.942 -3.730 5.797 1.00 85.44 111 GLN A N 1
ATOM 850 C CA . GLN A 1 111 ? -19.123 -3.919 6.655 1.00 85.44 111 GLN A CA 1
ATOM 851 C C . GLN A 1 111 ? -18.834 -3.704 8.156 1.00 85.44 111 GLN A C 1
ATOM 853 O O . GLN A 1 111 ? -19.273 -4.476 9.009 1.00 85.44 111 GLN A O 1
ATOM 858 N N . GLY A 1 112 ? -18.064 -2.657 8.480 1.00 83.94 112 GLY A N 1
ATOM 859 C CA . GLY A 1 112 ? -17.710 -2.297 9.857 1.00 83.94 112 GLY A CA 1
ATOM 860 C C . GLY A 1 112 ? -16.689 -3.228 10.521 1.00 83.94 112 GLY A C 1
ATOM 861 O O . GLY A 1 112 ? -16.486 -3.145 11.731 1.00 83.94 112 GLY A O 1
ATOM 862 N N . ARG A 1 113 ? -16.054 -4.129 9.761 1.00 88.31 113 ARG A N 1
ATOM 863 C CA . ARG A 1 113 ? -15.003 -5.034 10.241 1.00 88.31 113 ARG A CA 1
ATOM 864 C C . ARG A 1 113 ? -13.681 -4.722 9.557 1.00 88.31 113 ARG A C 1
ATOM 866 O O . ARG A 1 113 ? -13.663 -4.388 8.376 1.00 88.31 113 ARG A O 1
ATOM 873 N N . GLN A 1 114 ? -12.585 -4.881 10.291 1.00 92.31 114 GLN A N 1
ATOM 874 C CA . GLN A 1 114 ? -11.242 -4.737 9.742 1.00 92.31 114 GLN A CA 1
ATOM 875 C C . GLN A 1 114 ? -10.799 -6.019 9.037 1.00 92.31 114 GLN A C 1
ATOM 877 O O . GLN A 1 114 ? -10.895 -7.126 9.573 1.00 92.31 114 GLN A O 1
ATOM 882 N N . PHE A 1 115 ? -10.255 -5.842 7.845 1.00 95.31 115 PHE A N 1
ATOM 883 C CA . PHE A 1 115 ? -9.572 -6.869 7.082 1.00 95.31 115 PHE A CA 1
ATOM 884 C C . PHE A 1 115 ? -8.139 -6.427 6.834 1.00 95.31 115 PHE A C 1
ATOM 886 O O . PHE A 1 115 ? -7.875 -5.242 6.651 1.00 95.31 115 PHE A O 1
ATOM 893 N N . ILE A 1 116 ? -7.219 -7.385 6.814 1.00 97.19 116 ILE A N 1
ATOM 894 C CA . ILE A 1 116 ? -5.906 -7.196 6.209 1.00 97.19 116 ILE A CA 1
ATOM 895 C C . ILE A 1 116 ? -5.993 -7.698 4.772 1.00 97.19 116 ILE A C 1
ATOM 897 O O . ILE A 1 116 ? -6.512 -8.787 4.524 1.00 97.19 116 ILE A O 1
ATOM 901 N N . GLY A 1 117 ? -5.505 -6.919 3.818 1.00 97.44 117 GLY A N 1
ATOM 902 C CA . GLY A 1 117 ? -5.582 -7.286 2.412 1.00 97.44 117 GLY A CA 1
ATOM 903 C C . GLY A 1 117 ? -4.387 -6.838 1.602 1.00 97.44 117 GLY A C 1
ATOM 904 O O . GLY A 1 117 ? -3.592 -6.004 2.036 1.00 97.44 117 GLY A O 1
ATOM 905 N N . VAL A 1 118 ? -4.293 -7.406 0.403 1.00 98.56 118 VAL A N 1
ATOM 906 C CA . VAL A 1 118 ? -3.359 -6.990 -0.641 1.00 98.56 118 VAL A CA 1
ATOM 907 C C . VAL A 1 118 ? -4.148 -6.804 -1.921 1.00 98.56 118 VAL A C 1
ATOM 909 O O . VAL A 1 118 ? -4.969 -7.648 -2.281 1.00 98.56 118 VAL A O 1
ATOM 912 N N . VAL A 1 119 ? -3.867 -5.714 -2.626 1.00 98.50 119 VAL A N 1
ATOM 913 C CA . VAL A 1 119 ? -4.224 -5.573 -4.034 1.00 98.50 119 VAL A CA 1
ATOM 914 C C . VAL A 1 119 ? -2.937 -5.482 -4.824 1.00 98.50 119 VAL A C 1
ATOM 916 O O . VAL A 1 119 ? -2.116 -4.602 -4.567 1.00 98.50 119 VAL A O 1
ATOM 919 N N . VAL A 1 120 ? -2.771 -6.387 -5.781 1.00 97.75 120 VAL A N 1
ATOM 920 C CA . VAL A 1 120 ? -1.687 -6.349 -6.763 1.00 97.75 120 VAL A CA 1
ATOM 921 C C . VAL A 1 120 ? -2.294 -6.011 -8.113 1.00 97.75 120 VAL A C 1
ATOM 923 O O . VAL A 1 120 ? -3.210 -6.704 -8.543 1.00 97.75 120 VAL A O 1
ATOM 926 N N . SER A 1 121 ? -1.766 -5.004 -8.803 1.00 95.38 121 SER A N 1
ATOM 927 C CA . SER A 1 121 ? -2.205 -4.669 -10.160 1.00 95.38 121 SER A CA 1
ATOM 928 C C . SER A 1 121 ? -1.098 -4.921 -11.168 1.00 95.38 121 SER A C 1
ATOM 930 O O . SER A 1 121 ? -0.067 -4.246 -11.146 1.00 95.38 121 SER A O 1
ATOM 932 N N . ASP A 1 122 ? -1.315 -5.926 -12.020 1.00 91.94 122 ASP A N 1
ATOM 933 C CA . ASP A 1 122 ? -0.421 -6.303 -13.123 1.00 91.94 122 ASP A CA 1
ATOM 934 C C . ASP A 1 122 ? -1.155 -7.164 -14.183 1.00 91.94 122 ASP A C 1
ATOM 936 O O . ASP A 1 122 ? -1.102 -8.396 -14.115 1.00 91.94 122 ASP A O 1
ATOM 940 N N . PRO A 1 123 ? -1.873 -6.561 -15.154 1.00 88.56 123 PRO A N 1
ATOM 941 C CA . PRO A 1 123 ? -2.217 -5.136 -15.249 1.00 88.56 123 PRO A CA 1
ATOM 942 C C . PRO A 1 123 ? -3.505 -4.765 -14.490 1.00 88.56 123 PRO A C 1
ATOM 944 O O . PRO A 1 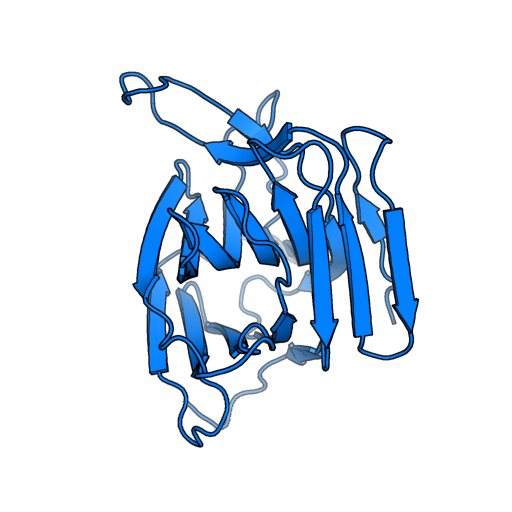123 ? -3.751 -3.590 -14.234 1.00 88.56 123 PRO A O 1
ATOM 947 N N . PHE A 1 124 ? -4.330 -5.750 -14.129 1.00 93.50 124 PHE A N 1
ATOM 948 C CA . PHE A 1 124 ? -5.602 -5.546 -13.432 1.00 93.50 124 PHE A CA 1
ATOM 949 C C . PHE A 1 124 ? -5.470 -5.876 -11.949 1.00 93.50 124 PHE A C 1
ATOM 951 O O . PHE A 1 124 ? -4.623 -6.687 -11.571 1.00 93.50 124 PHE A O 1
ATOM 958 N N . SER A 1 125 ? -6.303 -5.244 -11.125 1.00 95.56 125 SER A N 1
ATOM 959 C CA . SER A 1 125 ? -6.316 -5.446 -9.682 1.00 95.56 125 SER A CA 1
ATOM 960 C C . SER A 1 125 ? -6.787 -6.851 -9.322 1.00 95.56 125 SER A C 1
ATOM 962 O O . SER A 1 125 ? -7.907 -7.252 -9.627 1.00 95.56 125 SER A O 1
ATOM 964 N N . ASP A 1 126 ? -5.918 -7.579 -8.634 1.00 96.38 126 ASP A N 1
ATOM 965 C CA . ASP A 1 126 ? -6.191 -8.852 -7.983 1.00 96.38 126 ASP A CA 1
ATOM 966 C C . ASP A 1 126 ? -6.145 -8.620 -6.471 1.00 96.38 126 ASP A C 1
ATOM 968 O O . ASP A 1 126 ? -5.120 -8.196 -5.925 1.00 96.38 126 ASP A O 1
ATOM 972 N N . TRP A 1 127 ? -7.287 -8.833 -5.821 1.00 96.50 127 TRP A N 1
ATOM 973 C CA . TRP A 1 127 ? -7.537 -8.471 -4.432 1.00 96.50 127 TRP A CA 1
ATOM 974 C C . TRP A 1 127 ? -7.783 -9.706 -3.585 1.00 96.50 127 TRP A C 1
ATOM 976 O O . TRP A 1 127 ? -8.638 -10.537 -3.897 1.00 96.50 127 TRP A O 1
ATOM 986 N N . ASN A 1 128 ? -7.069 -9.790 -2.468 1.00 95.31 128 ASN A N 1
ATOM 987 C CA . ASN A 1 128 ? -7.370 -10.735 -1.408 1.00 95.31 128 ASN A CA 1
ATOM 988 C C . ASN A 1 128 ? -7.482 -10.020 -0.066 1.00 95.31 128 ASN A C 1
ATOM 990 O O . ASN A 1 128 ? -6.764 -9.058 0.202 1.00 95.31 128 ASN A O 1
ATOM 994 N N . VAL A 1 129 ? -8.333 -10.564 0.800 1.00 95.06 129 VAL A N 1
ATOM 995 C CA . VAL A 1 129 ? -8.516 -10.105 2.177 1.00 95.06 129 VAL A CA 1
ATOM 996 C C . VAL A 1 129 ? -8.594 -11.284 3.131 1.00 95.06 129 VAL A C 1
ATOM 998 O O . VAL A 1 129 ? -9.086 -12.357 2.780 1.00 95.06 129 VAL A O 1
ATOM 1001 N N . ALA A 1 130 ? -8.135 -11.065 4.355 1.00 93.62 130 ALA A N 1
ATOM 1002 C CA . ALA A 1 130 ? -8.327 -11.949 5.490 1.00 93.62 130 ALA A CA 1
ATOM 1003 C C . ALA A 1 130 ? -8.894 -11.134 6.662 1.00 93.62 130 ALA A C 1
ATOM 1005 O O . ALA A 1 130 ? -8.482 -9.989 6.871 1.00 93.62 130 ALA A O 1
ATOM 1006 N N . PRO A 1 131 ? -9.856 -11.677 7.426 1.00 92.12 131 PRO A N 1
ATOM 1007 C CA . PRO A 1 131 ? -10.401 -10.967 8.573 1.00 92.12 131 PRO A CA 1
ATOM 1008 C C . PRO A 1 131 ? -9.310 -10.763 9.626 1.00 92.12 131 PRO A C 1
ATOM 1010 O O . PRO A 1 131 ? -8.604 -11.708 9.984 1.00 92.12 131 PRO A O 1
ATOM 1013 N N . LEU A 1 132 ? -9.207 -9.550 10.164 1.00 89.25 132 LEU A N 1
ATOM 1014 C CA . LEU A 1 132 ? -8.476 -9.327 11.405 1.00 89.25 132 LEU A CA 1
ATOM 1015 C C . LEU A 1 132 ? -9.410 -9.650 12.573 1.00 89.25 132 LEU A C 1
ATOM 1017 O O . LEU A 1 132 ? -10.610 -9.364 12.531 1.00 89.25 132 LEU A O 1
ATOM 1021 N N . ALA A 1 133 ? -8.880 -10.299 13.610 1.00 74.81 133 ALA A N 1
ATOM 1022 C CA . ALA A 1 133 ? -9.641 -10.485 14.834 1.00 74.81 133 ALA A CA 1
ATOM 1023 C C . ALA A 1 133 ? -9.957 -9.097 15.404 1.00 74.81 133 ALA A C 1
ATOM 1025 O O . ALA A 1 133 ? -9.049 -8.299 15.633 1.00 74.81 133 ALA A O 1
ATOM 1026 N N . ASN A 1 134 ? -11.240 -8.803 15.614 1.00 60.09 134 ASN A N 1
ATOM 1027 C CA . ASN A 1 134 ? -11.633 -7.576 16.292 1.00 60.09 134 ASN A CA 1
ATOM 1028 C C . ASN A 1 134 ? -11.009 -7.614 17.693 1.00 60.09 134 ASN A C 1
ATOM 1030 O O . ASN A 1 134 ? -11.328 -8.515 18.474 1.00 60.09 134 ASN A O 1
ATOM 1034 N N . ALA A 1 135 ? -10.137 -6.661 18.019 1.00 50.25 135 ALA A N 1
ATOM 1035 C CA . ALA A 1 135 ? -9.743 -6.470 19.405 1.00 50.25 135 ALA A CA 1
ATOM 1036 C C . ALA A 1 135 ? -11.026 -6.148 20.202 1.00 50.25 135 ALA A C 1
ATOM 1038 O O . ALA A 1 135 ? -11.801 -5.285 19.780 1.00 50.25 135 ALA A O 1
ATOM 1039 N N . PRO A 1 136 ? -11.329 -6.847 21.310 1.00 38.28 136 PRO A N 1
ATOM 1040 C CA . PRO A 1 136 ? -12.457 -6.471 22.145 1.00 38.28 136 PRO A CA 1
ATOM 1041 C C . PRO A 1 136 ? -12.162 -5.110 22.790 1.00 38.28 136 PRO A C 1
ATOM 1043 O O . PRO A 1 136 ? -11.394 -5.025 23.743 1.00 38.28 136 PRO A O 1
ATOM 1046 N N . GLY A 1 137 ? -12.753 -4.038 22.260 1.00 47.22 137 GLY A N 1
ATOM 1047 C CA . GLY A 1 137 ? -12.546 -2.673 22.749 1.00 47.22 137 GLY A CA 1
ATOM 1048 C C . GLY A 1 137 ? -12.599 -1.635 21.630 1.00 47.22 137 GLY A C 1
ATOM 1049 O O . GLY A 1 137 ? -12.588 -1.974 20.455 1.00 47.22 137 GLY A O 1
ATOM 1050 N N . LYS A 1 138 ? -12.692 -0.354 22.000 1.00 44.75 138 LYS A N 1
ATOM 1051 C CA . LYS A 1 138 ? -12.837 0.794 21.081 1.00 44.75 138 LYS A CA 1
ATOM 1052 C C . LYS A 1 138 ? -11.564 1.152 20.297 1.00 44.75 138 LYS A C 1
ATOM 1054 O O . LYS A 1 138 ? -11.586 2.129 19.554 1.00 44.75 138 LYS A O 1
ATOM 1059 N N . ASP A 1 139 ? -10.496 0.376 20.440 1.00 55.34 139 ASP A N 1
ATOM 1060 C CA . ASP A 1 139 ? -9.230 0.628 19.763 1.00 55.34 139 ASP A CA 1
ATOM 1061 C C . ASP A 1 139 ? -9.129 -0.287 18.541 1.00 55.34 139 ASP A C 1
ATOM 1063 O O . ASP A 1 139 ? -8.991 -1.507 18.661 1.00 55.34 139 ASP A O 1
ATOM 1067 N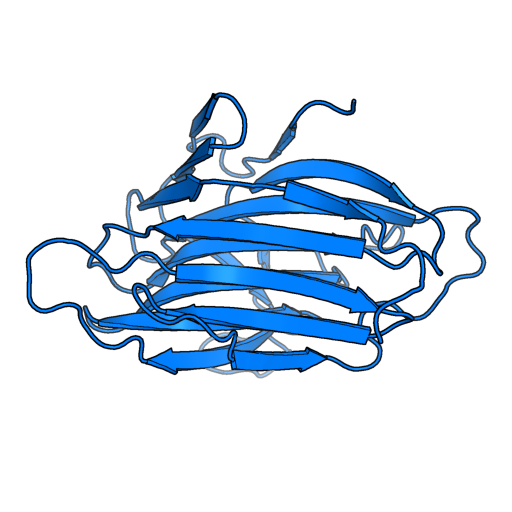 N . ALA A 1 140 ? -9.242 0.315 17.356 1.00 64.12 140 ALA A N 1
ATOM 1068 C CA . ALA A 1 140 ? -8.978 -0.343 16.084 1.00 64.12 140 ALA A CA 1
ATOM 1069 C C . ALA A 1 140 ? -7.613 -1.055 16.135 1.00 64.12 140 ALA A C 1
ATOM 1071 O O . ALA A 1 140 ? -6.615 -0.485 16.585 1.00 64.12 140 ALA A O 1
ATOM 1072 N N . ALA A 1 141 ? -7.562 -2.314 15.691 1.00 77.81 141 ALA A N 1
ATOM 1073 C CA . ALA A 1 141 ? -6.352 -3.113 15.806 1.00 77.81 141 ALA A CA 1
ATOM 1074 C C . ALA A 1 141 ? -5.248 -2.518 14.921 1.00 77.81 141 ALA A C 1
ATOM 1076 O O . ALA A 1 141 ? -5.457 -2.237 13.738 1.00 77.81 141 ALA A O 1
ATOM 1077 N N . LYS A 1 142 ? -4.060 -2.332 15.502 1.00 92.25 142 LYS A N 1
ATOM 1078 C CA . LYS A 1 142 ? -2.840 -2.089 14.732 1.00 92.25 142 LYS A CA 1
ATOM 1079 C C . LYS A 1 142 ? -2.360 -3.403 14.119 1.00 92.25 142 LYS A C 1
ATOM 1081 O O . LYS A 1 142 ? -2.515 -4.463 14.727 1.00 92.25 142 LYS A O 1
ATOM 1086 N N . VAL A 1 143 ? -1.757 -3.337 12.939 1.00 95.69 143 VAL A N 1
ATOM 1087 C CA . VAL A 1 143 ? -1.160 -4.506 12.279 1.00 95.69 143 VAL A CA 1
ATOM 1088 C C . VAL A 1 143 ? 0.198 -4.138 11.706 1.00 95.69 143 VAL A C 1
ATOM 1090 O O . VAL A 1 143 ? 0.325 -3.121 11.026 1.00 95.69 143 VAL A O 1
ATOM 1093 N N . ASP A 1 144 ? 1.211 -4.954 11.971 1.00 97.88 144 ASP A N 1
ATOM 1094 C CA . ASP A 1 144 ? 2.493 -4.807 11.289 1.00 97.88 144 ASP A CA 1
ATOM 1095 C C . ASP A 1 144 ? 2.387 -5.451 9.912 1.00 97.88 144 ASP A C 1
ATOM 1097 O O . ASP A 1 144 ? 1.892 -6.571 9.791 1.00 97.88 144 ASP A O 1
ATOM 1101 N N . VAL A 1 145 ? 2.846 -4.756 8.876 1.00 98.69 145 VAL A N 1
ATOM 1102 C CA . VAL A 1 145 ? 2.928 -5.275 7.507 1.00 98.69 145 VAL A CA 1
ATOM 1103 C C . VAL A 1 145 ? 4.366 -5.167 7.034 1.00 98.69 145 VAL A C 1
ATOM 1105 O O . VAL A 1 145 ? 5.025 -4.142 7.219 1.00 98.69 145 VAL A O 1
ATOM 1108 N N . GLU A 1 146 ? 4.839 -6.228 6.391 1.00 98.69 146 GLU A N 1
ATOM 1109 C CA . GLU A 1 146 ? 6.144 -6.279 5.744 1.00 98.69 146 GLU A CA 1
ATOM 1110 C C . GLU A 1 146 ? 5.964 -6.691 4.285 1.00 98.69 146 GLU A C 1
ATOM 1112 O O . GLU A 1 146 ? 5.282 -7.672 3.988 1.00 98.69 146 GLU A O 1
ATOM 1117 N N . ILE A 1 147 ? 6.591 -5.954 3.374 1.00 98.75 147 ILE A N 1
ATOM 1118 C CA . ILE A 1 147 ? 6.635 -6.274 1.951 1.00 98.75 147 ILE A CA 1
ATOM 1119 C C . ILE A 1 147 ? 8.093 -6.473 1.561 1.00 98.75 147 ILE A C 1
ATOM 1121 O O . ILE A 1 147 ? 8.906 -5.563 1.709 1.00 98.75 147 ILE A O 1
ATOM 1125 N N . GLU A 1 148 ? 8.421 -7.655 1.059 1.00 98.38 148 GLU A N 1
ATOM 1126 C CA . GLU A 1 148 ? 9.750 -8.003 0.564 1.00 98.38 148 GLU A CA 1
ATOM 1127 C C . GLU A 1 148 ? 9.697 -8.163 -0.954 1.00 98.38 148 GLU A C 1
ATOM 1129 O O . GLU A 1 148 ? 8.856 -8.902 -1.460 1.00 98.38 148 GLU A O 1
ATOM 1134 N N . LYS A 1 149 ? 10.604 -7.505 -1.683 1.00 97.44 149 LYS A N 1
ATOM 1135 C CA . LYS A 1 149 ? 10.954 -7.901 -3.052 1.00 97.44 149 LYS A CA 1
ATOM 1136 C C . LYS A 1 149 ? 12.221 -8.739 -2.983 1.00 97.44 149 LYS A C 1
ATOM 1138 O O . LYS A 1 149 ? 13.268 -8.224 -2.586 1.00 97.44 149 LYS A O 1
ATOM 1143 N N . VAL A 1 150 ? 12.135 -9.989 -3.428 1.00 96.12 150 VAL A N 1
ATOM 1144 C CA . VAL A 1 150 ? 13.281 -10.895 -3.559 1.00 96.12 150 VAL A CA 1
ATOM 1145 C C . VAL A 1 150 ? 13.309 -11.439 -4.982 1.00 96.12 150 VAL A C 1
ATOM 1147 O O . VAL A 1 150 ? 12.366 -12.084 -5.441 1.00 96.12 150 VAL A O 1
ATOM 1150 N N . GLY A 1 151 ? 14.377 -11.132 -5.717 1.00 94.56 151 GLY A N 1
ATOM 1151 C CA . GLY A 1 151 ? 14.435 -11.372 -7.154 1.00 94.56 151 GLY A CA 1
ATOM 1152 C C . GLY A 1 151 ? 13.279 -10.654 -7.874 1.00 94.56 151 GLY A C 1
ATOM 1153 O O . GLY A 1 151 ? 13.085 -9.453 -7.647 1.00 94.56 151 GLY A O 1
ATOM 1154 N N . PRO A 1 152 ? 12.521 -11.344 -8.746 1.00 95.56 152 PRO A N 1
ATOM 1155 C CA . PRO A 1 152 ? 11.360 -10.772 -9.426 1.00 95.56 152 PRO A CA 1
ATOM 1156 C C . PRO A 1 152 ? 10.052 -10.859 -8.625 1.00 95.56 152 PRO A C 1
ATOM 1158 O O . PRO A 1 152 ? 9.014 -10.389 -9.103 1.00 95.56 152 PRO A O 1
ATOM 1161 N N . ASP A 1 153 ? 10.078 -11.479 -7.448 1.00 97.25 153 ASP A N 1
ATOM 1162 C CA . ASP A 1 153 ? 8.888 -11.824 -6.682 1.00 97.25 153 ASP A CA 1
ATOM 1163 C C . ASP A 1 153 ? 8.654 -10.829 -5.547 1.00 97.25 153 ASP A C 1
ATOM 1165 O O . ASP A 1 153 ? 9.587 -10.190 -5.056 1.00 97.25 153 ASP A O 1
ATOM 1169 N N . VAL A 1 154 ? 7.392 -10.707 -5.133 1.00 98.00 154 VAL A N 1
ATOM 1170 C CA . VAL A 1 154 ? 7.001 -9.927 -3.957 1.00 98.00 154 VAL A CA 1
ATOM 1171 C C . VAL A 1 154 ? 6.269 -10.811 -2.958 1.00 98.00 154 VAL A C 1
ATOM 1173 O O . VAL A 1 154 ? 5.314 -11.508 -3.311 1.00 98.00 154 VAL A O 1
ATOM 1176 N N . HIS A 1 155 ? 6.682 -10.727 -1.698 1.00 98.44 155 HIS A N 1
ATOM 1177 C CA . HIS A 1 155 ? 6.072 -11.402 -0.559 1.00 98.44 155 HIS A CA 1
ATOM 1178 C C . HIS A 1 155 ? 5.503 -10.366 0.394 1.00 98.44 155 HIS A C 1
ATOM 1180 O O . HIS A 1 155 ? 6.174 -9.398 0.747 1.00 98.44 155 HIS A O 1
ATOM 1186 N N . VAL A 1 156 ? 4.267 -10.580 0.823 1.00 98.69 156 VAL A N 1
ATOM 1187 C CA . VAL A 1 156 ? 3.587 -9.726 1.789 1.00 98.69 156 VAL A CA 1
ATOM 1188 C C . VAL A 1 156 ? 3.281 -10.542 3.028 1.00 98.69 156 VAL A C 1
ATOM 1190 O O . VAL A 1 156 ? 2.604 -11.571 2.956 1.00 98.69 156 VAL A O 1
ATOM 1193 N N . TYR A 1 157 ? 3.754 -10.051 4.162 1.00 98.50 157 TYR A N 1
ATOM 1194 C CA . TYR A 1 157 ? 3.523 -10.622 5.476 1.00 98.50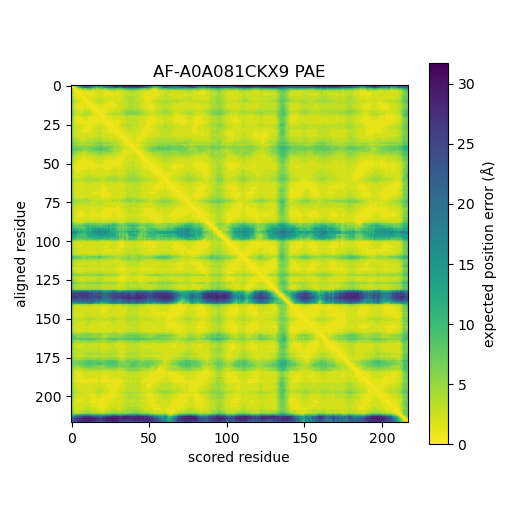 157 TYR A CA 1
ATOM 1195 C C . TYR A 1 157 ? 2.776 -9.632 6.359 1.00 98.50 157 TYR A C 1
ATOM 1197 O O . TYR A 1 157 ? 2.863 -8.418 6.167 1.00 98.50 157 TYR A O 1
ATOM 1205 N N . TYR A 1 158 ? 2.083 -10.157 7.363 1.00 97.94 158 TYR A N 1
ATOM 1206 C CA . TYR A 1 158 ? 1.491 -9.348 8.419 1.00 97.94 158 TYR A CA 1
ATOM 1207 C C . TYR A 1 158 ? 1.634 -10.014 9.785 1.00 97.94 158 TYR A C 1
ATOM 1209 O O . TYR A 1 158 ? 1.692 -11.240 9.879 1.00 97.94 158 TYR A O 1
ATOM 1217 N N . THR A 1 159 ? 1.647 -9.210 10.841 1.00 96.19 159 THR A N 1
ATOM 1218 C CA . THR A 1 159 ? 1.635 -9.676 12.232 1.00 96.19 159 THR A CA 1
ATOM 1219 C C . THR A 1 159 ? 0.496 -8.967 12.964 1.00 96.19 159 THR A C 1
ATOM 1221 O O . THR A 1 159 ? 0.544 -7.742 13.120 1.00 96.19 159 THR A O 1
ATOM 1224 N N . PRO A 1 160 ? -0.559 -9.690 13.383 1.00 92.19 160 PRO A N 1
ATOM 1225 C CA . PRO A 1 160 ? -1.613 -9.113 14.212 1.00 92.19 160 PRO A CA 1
ATOM 1226 C C . PRO A 1 160 ? -1.066 -8.554 15.531 1.00 92.19 160 PRO A C 1
ATOM 1228 O O . PRO A 1 160 ? -0.081 -9.058 16.070 1.00 92.19 160 PRO A O 1
ATOM 1231 N N . ALA A 1 161 ? -1.736 -7.544 16.088 1.00 86.06 161 ALA A N 1
ATOM 1232 C CA . ALA A 1 161 ? -1.385 -7.003 17.398 1.00 86.06 161 ALA A CA 1
ATOM 1233 C C . ALA A 1 161 ? -1.287 -8.103 18.472 1.00 86.06 161 ALA A C 1
ATOM 1235 O O . ALA A 1 161 ? -2.209 -8.895 18.657 1.00 86.06 161 ALA A O 1
ATOM 1236 N N . GLY A 1 162 ? -0.173 -8.113 19.209 1.00 84.88 162 GLY A N 1
ATOM 1237 C CA . GLY A 1 162 ? 0.093 -9.076 20.283 1.00 84.88 162 GLY A CA 1
ATOM 1238 C C . GLY A 1 162 ? 0.688 -10.411 19.822 1.00 84.88 162 GLY A C 1
ATOM 1239 O O . GLY A 1 162 ? 1.170 -11.169 20.665 1.00 84.88 162 GLY A O 1
ATOM 1240 N N . GLU A 1 163 ? 0.729 -10.676 18.516 1.00 88.94 163 GLU A N 1
ATOM 1241 C CA . GLU A 1 163 ? 1.400 -11.849 17.960 1.00 88.94 163 GLU A CA 1
ATOM 1242 C C . GLU A 1 163 ? 2.904 -11.607 17.783 1.00 88.94 163 GLU A C 1
ATOM 1244 O O . GLU A 1 163 ? 3.371 -10.478 17.642 1.00 88.94 163 GLU A O 1
ATOM 1249 N N . LYS A 1 164 ? 3.690 -12.691 17.804 1.00 87.94 164 LYS A N 1
ATOM 1250 C CA . LYS A 1 164 ? 5.160 -12.633 17.647 1.00 87.94 164 LYS A CA 1
ATOM 1251 C C . LYS A 1 164 ? 5.652 -13.091 16.281 1.00 87.94 164 LYS A C 1
ATOM 1253 O O . LYS A 1 164 ? 6.798 -12.828 15.925 1.00 87.94 164 LYS A O 1
ATOM 1258 N N . SER A 1 165 ? 4.825 -13.828 15.550 1.00 93.06 165 SER A N 1
ATOM 1259 C CA . SER A 1 165 ? 5.203 -14.457 14.290 1.00 93.06 165 SER A CA 1
ATOM 1260 C C . SER A 1 165 ? 4.411 -13.846 13.151 1.00 93.06 165 SER A C 1
ATOM 1262 O O . SER A 1 165 ? 3.185 -13.775 13.206 1.00 93.06 165 SER A O 1
ATOM 1264 N N . ARG A 1 166 ? 5.129 -13.443 12.103 1.00 95.19 166 ARG A N 1
ATOM 1265 C CA . ARG A 1 166 ? 4.519 -12.965 10.867 1.00 95.19 166 ARG A CA 1
ATOM 1266 C C . ARG A 1 166 ? 3.832 -14.108 10.118 1.00 95.19 166 ARG A C 1
ATOM 1268 O O . ARG A 1 166 ? 4.331 -15.233 10.093 1.00 95.19 166 ARG A O 1
ATOM 1275 N N . ILE A 1 167 ? 2.719 -13.796 9.471 1.00 97.12 167 ILE A N 1
ATOM 1276 C CA . ILE A 1 167 ? 1.908 -14.695 8.651 1.00 97.12 167 ILE A CA 1
ATOM 1277 C C . ILE A 1 167 ? 2.055 -14.259 7.192 1.00 97.12 167 ILE A C 1
ATOM 1279 O O . ILE A 1 167 ? 1.968 -13.068 6.890 1.00 97.12 167 ILE A O 1
ATOM 1283 N N . LEU A 1 168 ? 2.280 -15.207 6.279 1.00 97.69 168 LEU A N 1
ATOM 1284 C CA . LEU A 1 168 ? 2.279 -14.928 4.841 1.00 97.69 168 LEU A CA 1
ATOM 1285 C C . LEU A 1 168 ? 0.850 -14.604 4.387 1.00 97.69 168 LEU A C 1
ATOM 1287 O O . LEU A 1 168 ? -0.042 -15.440 4.505 1.00 97.69 168 LEU A O 1
ATOM 1291 N N . LEU A 1 169 ? 0.647 -13.403 3.849 1.00 97.81 169 LEU A N 1
ATOM 1292 C CA . LEU A 1 169 ? -0.636 -12.956 3.307 1.00 97.81 169 LEU A CA 1
ATOM 1293 C C . LEU A 1 169 ? -0.728 -13.181 1.800 1.00 97.81 169 LEU A C 1
ATOM 1295 O O . LEU A 1 169 ? -1.782 -13.557 1.287 1.00 97.81 169 LEU A O 1
ATOM 1299 N N . ARG A 1 170 ? 0.365 -12.913 1.080 1.00 98.25 170 ARG A N 1
ATOM 1300 C CA . ARG A 1 170 ? 0.408 -13.009 -0.379 1.00 98.25 170 ARG A CA 1
ATOM 1301 C C . ARG A 1 170 ? 1.828 -13.261 -0.861 1.00 98.25 170 ARG A C 1
ATOM 1303 O O . ARG A 1 170 ? 2.772 -12.637 -0.391 1.00 98.25 170 ARG A O 1
ATOM 1310 N N . GLU A 1 171 ? 1.951 -14.113 -1.867 1.00 97.62 171 GLU A N 1
ATOM 1311 C CA . GLU A 1 171 ? 3.131 -14.199 -2.719 1.00 97.62 171 GLU A CA 1
ATOM 1312 C C . GLU A 1 171 ? 2.705 -13.886 -4.155 1.00 97.62 171 GLU A C 1
ATOM 1314 O O . GLU A 1 171 ? 1.782 -14.505 -4.690 1.00 97.62 171 GLU A O 1
ATOM 1319 N N . LYS A 1 172 ? 3.361 -12.910 -4.785 1.00 97.06 172 LYS A N 1
ATOM 1320 C CA . LYS A 1 172 ? 3.193 -12.600 -6.203 1.00 97.06 172 LYS A CA 1
ATOM 1321 C C . LYS A 1 172 ? 4.482 -12.925 -6.942 1.00 97.06 172 LYS A C 1
ATOM 1323 O O . LYS A 1 172 ? 5.466 -12.191 -6.859 1.00 97.06 172 LYS A O 1
ATOM 1328 N N . LYS A 1 173 ? 4.424 -13.997 -7.731 1.00 96.38 173 LYS A N 1
ATOM 1329 C CA . LYS A 1 173 ? 5.489 -14.355 -8.665 1.00 96.38 173 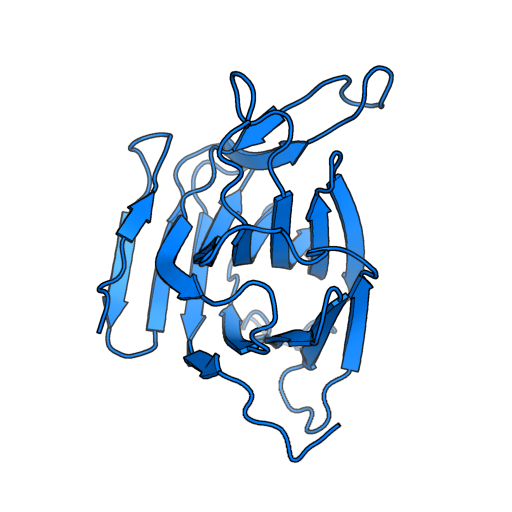LYS A CA 1
ATOM 1330 C C . LYS A 1 173 ? 5.562 -13.381 -9.837 1.00 96.38 173 LYS A C 1
ATOM 1332 O O . LYS A 1 173 ? 4.522 -12.993 -10.383 1.00 96.38 173 LYS A O 1
ATOM 1337 N N . GLY A 1 174 ? 6.783 -13.020 -10.224 1.00 94.31 174 GLY A N 1
ATOM 1338 C CA . GLY A 1 174 ? 7.055 -12.235 -11.428 1.00 94.31 174 GLY A CA 1
ATOM 1339 C C . GLY A 1 174 ? 6.439 -10.835 -11.419 1.00 94.31 174 GLY A C 1
ATOM 1340 O O . GLY A 1 174 ? 6.085 -10.327 -12.479 1.00 94.31 174 GLY A O 1
ATOM 1341 N N . PHE A 1 175 ? 6.281 -10.211 -10.249 1.00 94.75 175 PHE A N 1
ATOM 1342 C CA . PHE A 1 175 ? 5.806 -8.827 -10.156 1.00 94.75 175 PHE A CA 1
ATOM 1343 C C . PHE A 1 175 ? 6.797 -7.847 -10.806 1.00 94.75 175 PHE A C 1
ATOM 1345 O O . PHE A 1 175 ? 6.417 -6.911 -11.514 1.00 94.75 175 PHE A O 1
ATOM 1352 N N . ALA A 1 176 ? 8.091 -8.089 -10.588 1.00 93.56 176 ALA A N 1
ATOM 1353 C CA . ALA A 1 176 ? 9.178 -7.225 -11.021 1.00 93.56 176 ALA A CA 1
ATOM 1354 C C . ALA A 1 176 ? 10.253 -7.999 -11.807 1.00 93.56 176 ALA A C 1
ATOM 1356 O O . ALA A 1 176 ? 11.396 -8.066 -11.355 1.00 93.56 176 ALA A O 1
ATOM 1357 N N . PRO A 1 177 ? 9.924 -8.596 -12.974 1.00 92.19 177 PRO A N 1
ATOM 1358 C CA . PRO A 1 177 ? 10.927 -9.257 -13.807 1.00 92.19 177 PRO A CA 1
ATOM 1359 C C . PRO A 1 177 ? 12.048 -8.263 -14.151 1.00 92.19 177 PRO A C 1
ATOM 1361 O O . PRO A 1 177 ? 11.712 -7.116 -14.473 1.00 92.19 177 PRO A O 1
ATOM 1364 N N . PRO A 1 178 ? 13.336 -8.655 -14.076 1.00 87.50 178 PRO A N 1
ATOM 1365 C CA . PRO A 1 178 ? 14.445 -7.765 -14.399 1.00 87.50 178 PRO A CA 1
ATOM 1366 C C . PRO A 1 178 ? 14.297 -7.171 -15.800 1.00 87.50 178 PRO A C 1
ATOM 1368 O O . PRO A 1 178 ? 13.819 -7.840 -16.717 1.00 87.50 178 PRO A O 1
ATOM 1371 N N . THR A 1 179 ? 14.700 -5.914 -15.950 1.00 87.06 179 THR A N 1
ATOM 1372 C CA . THR A 1 179 ? 14.791 -5.230 -17.244 1.00 87.06 179 THR A CA 1
ATOM 1373 C C . THR A 1 179 ? 16.254 -4.996 -17.603 1.00 87.06 179 THR A C 1
ATOM 1375 O O . THR A 1 179 ? 17.128 -5.099 -16.742 1.00 87.06 179 THR A O 1
ATOM 1378 N N . ASP A 1 180 ? 16.517 -4.632 -18.858 1.00 87.62 180 ASP A N 1
ATOM 1379 C CA . ASP A 1 180 ? 17.856 -4.234 -19.316 1.00 87.62 180 ASP A CA 1
ATOM 1380 C C . ASP A 1 180 ? 18.244 -2.807 -18.871 1.00 87.62 180 ASP A C 1
ATOM 1382 O O . ASP A 1 180 ? 19.311 -2.306 -19.225 1.00 87.62 180 ASP A O 1
ATOM 1386 N N . ALA A 1 181 ? 17.380 -2.115 -18.118 1.00 87.38 181 ALA A N 1
ATOM 1387 C CA . ALA A 1 181 ? 17.676 -0.786 -17.604 1.00 87.38 181 ALA A CA 1
ATOM 1388 C C . ALA A 1 181 ? 18.721 -0.852 -16.480 1.00 87.38 181 ALA A C 1
ATOM 1390 O O . ALA A 1 181 ? 18.666 -1.727 -15.621 1.00 87.38 181 ALA A O 1
ATOM 1391 N N . GLU A 1 182 ? 19.628 0.128 -16.417 1.00 89.00 182 GLU A N 1
ATOM 1392 C CA . GLU A 1 182 ? 20.601 0.209 -15.314 1.00 89.00 182 GLU A CA 1
ATOM 1393 C C . GLU A 1 182 ? 19.917 0.365 -13.949 1.00 89.00 182 GLU A C 1
ATOM 1395 O O . GLU A 1 182 ? 20.382 -0.158 -12.937 1.00 89.00 182 GLU A O 1
ATOM 1400 N N . HIS A 1 183 ? 18.808 1.106 -13.925 1.00 92.38 183 HIS A N 1
ATOM 1401 C CA . HIS A 1 183 ? 18.043 1.388 -12.723 1.00 92.38 183 HIS A CA 1
ATOM 1402 C C . HIS A 1 183 ? 16.553 1.430 -13.030 1.00 92.38 183 HIS A C 1
ATOM 1404 O O . HIS A 1 183 ? 16.121 1.870 -14.095 1.00 92.38 183 HIS A O 1
ATOM 1410 N N . GLU A 1 184 ? 15.767 1.081 -12.025 1.00 92.75 184 GLU A N 1
ATOM 1411 C CA . GLU A 1 184 ? 14.323 1.213 -12.016 1.00 92.75 184 GLU A CA 1
ATOM 1412 C C . GLU A 1 184 ? 13.898 2.163 -10.914 1.00 92.75 184 GLU A C 1
ATOM 1414 O O . GLU A 1 184 ? 14.530 2.257 -9.859 1.00 92.75 184 GLU A O 1
ATOM 1419 N N . THR A 1 185 ? 12.809 2.878 -11.170 1.00 94.94 185 THR A N 1
ATOM 1420 C CA . THR A 1 185 ? 12.284 3.855 -10.225 1.00 94.94 185 THR A CA 1
ATOM 1421 C C . THR A 1 185 ? 11.091 3.270 -9.485 1.00 94.94 185 THR A C 1
ATOM 1423 O O . THR A 1 185 ? 10.160 2.745 -10.096 1.00 94.94 185 THR A O 1
ATOM 1426 N N . TRP A 1 186 ? 11.121 3.390 -8.164 1.00 96.94 186 TRP A N 1
ATOM 1427 C CA . TRP A 1 186 ? 10.112 2.875 -7.254 1.00 96.94 186 TRP A CA 1
ATOM 1428 C C . TRP A 1 186 ? 9.547 3.997 -6.396 1.00 96.94 186 TRP A C 1
ATOM 1430 O O . TRP A 1 186 ? 10.292 4.818 -5.860 1.00 96.94 186 TRP A O 1
ATOM 1440 N N . TRP A 1 187 ? 8.229 4.013 -6.248 1.00 97.75 187 TRP A N 1
ATOM 1441 C CA . TRP A 1 187 ? 7.563 4.751 -5.182 1.00 97.75 187 TRP A CA 1
ATOM 1442 C C . TRP A 1 187 ? 7.360 3.767 -4.049 1.00 97.75 187 TRP A C 1
ATOM 1444 O O . TRP A 1 187 ? 6.700 2.757 -4.269 1.00 97.75 187 TRP A O 1
ATOM 1454 N N . LEU A 1 188 ? 7.934 4.028 -2.877 1.00 98.50 188 LEU A N 1
ATOM 1455 C CA . LEU A 1 188 ? 7.778 3.182 -1.693 1.00 98.50 188 LEU A CA 1
ATOM 1456 C C . LEU A 1 188 ? 7.294 4.056 -0.544 1.00 98.50 188 LEU A C 1
ATOM 1458 O O . LEU A 1 188 ? 7.957 5.031 -0.190 1.00 98.50 188 LEU A O 1
ATOM 1462 N N . GLY A 1 189 ? 6.123 3.755 0.006 1.00 98.38 189 GLY A N 1
ATOM 1463 C CA . GLY A 1 189 ? 5.450 4.696 0.890 1.00 98.38 189 GLY A CA 1
ATOM 1464 C C . GLY A 1 189 ? 4.201 4.155 1.560 1.00 98.38 189 GLY A C 1
ATOM 1465 O O . GLY A 1 189 ? 4.050 2.950 1.756 1.00 98.38 189 GLY A O 1
ATOM 1466 N N . ALA A 1 190 ? 3.319 5.082 1.914 1.00 98.81 190 ALA A N 1
ATOM 1467 C CA . ALA A 1 190 ? 2.017 4.823 2.498 1.00 98.81 190 ALA A CA 1
ATOM 1468 C C . ALA A 1 190 ? 0.914 5.478 1.661 1.00 98.81 190 ALA A C 1
ATOM 1470 O O . ALA A 1 190 ? 1.122 6.536 1.064 1.00 98.81 190 ALA A O 1
ATOM 1471 N N . MET A 1 191 ? -0.260 4.857 1.656 1.00 98.81 191 MET A N 1
ATOM 1472 C CA . MET A 1 191 ? -1.460 5.359 0.994 1.00 98.81 191 MET A CA 1
ATOM 1473 C C . MET A 1 191 ? -2.669 5.176 1.913 1.00 98.81 191 MET A C 1
ATOM 1475 O O . MET A 1 191 ? -2.804 4.144 2.580 1.00 98.81 191 MET A O 1
ATOM 1479 N N . VAL A 1 192 ? -3.538 6.183 1.945 1.00 98.69 192 VAL A N 1
ATOM 1480 C CA . VAL A 1 192 ? -4.813 6.172 2.673 1.00 98.69 192 VAL A CA 1
ATOM 1481 C C . VAL A 1 192 ? -5.903 6.597 1.705 1.00 98.69 192 VAL A C 1
ATOM 1483 O O . VAL A 1 192 ? -5.720 7.564 0.969 1.00 98.69 192 VAL A O 1
ATOM 1486 N N . CYS A 1 193 ? -7.027 5.887 1.692 1.00 98.19 193 CYS A N 1
ATOM 1487 C CA . CYS A 1 193 ? -8.158 6.250 0.845 1.00 98.19 193 CYS A CA 1
ATOM 1488 C C . CYS A 1 193 ? -9.487 5.753 1.404 1.00 98.19 193 CYS A C 1
ATOM 1490 O O . CYS A 1 193 ? -9.523 4.891 2.280 1.00 98.19 193 CYS A O 1
ATOM 1492 N N . GLY A 1 194 ? -10.573 6.311 0.881 1.00 97.94 194 GLY A N 1
ATOM 1493 C CA . GLY A 1 194 ? -11.937 5.934 1.224 1.00 97.94 194 GLY A CA 1
ATOM 1494 C C . GLY A 1 194 ? -12.847 6.143 0.019 1.00 97.94 194 GLY A C 1
ATOM 1495 O O . GLY A 1 194 ? -13.358 7.248 -0.157 1.00 97.94 194 GLY A O 1
ATOM 1496 N N . PRO A 1 195 ? -13.085 5.107 -0.804 1.00 97.19 195 PRO A N 1
ATOM 1497 C CA . PRO A 1 195 ? -13.874 5.208 -2.032 1.00 97.19 195 PRO A CA 1
ATOM 1498 C C . PRO A 1 195 ? -15.308 5.708 -1.819 1.00 97.19 195 PRO A C 1
ATOM 1500 O O . PRO A 1 195 ? -15.896 6.300 -2.721 1.00 97.19 195 PRO A O 1
ATOM 1503 N N . LEU A 1 196 ? -15.873 5.475 -0.631 1.00 96.44 196 LEU A N 1
ATOM 1504 C CA . LEU A 1 196 ? -17.233 5.885 -0.263 1.00 96.44 196 LEU A CA 1
ATOM 1505 C C . LEU A 1 196 ? -17.271 6.973 0.817 1.00 96.44 196 LEU A C 1
ATOM 1507 O O . LEU A 1 196 ? -18.359 7.412 1.180 1.00 96.44 196 LEU A O 1
ATOM 1511 N N . SER A 1 197 ? -16.110 7.403 1.311 1.00 96.88 197 SER A N 1
ATOM 1512 C CA . SER A 1 197 ? -15.997 8.338 2.428 1.00 96.88 197 SER A CA 1
ATOM 1513 C C . SER A 1 197 ? -15.701 9.750 1.940 1.00 96.88 197 SER A C 1
ATOM 1515 O O . SER A 1 197 ? -15.013 9.946 0.938 1.00 96.88 197 SER A O 1
ATOM 1517 N N . GLU A 1 198 ? -16.180 10.751 2.677 1.00 97.69 198 GLU A N 1
ATOM 1518 C CA . GLU A 1 198 ? -15.861 12.162 2.403 1.00 97.69 198 GLU A CA 1
ATOM 1519 C C . GLU A 1 198 ? -14.477 12.561 2.948 1.00 97.69 198 GLU A C 1
ATOM 1521 O O . GLU A 1 198 ? -13.872 13.527 2.490 1.00 97.69 198 GLU A O 1
ATOM 1526 N N . SER A 1 199 ? -13.944 11.787 3.896 1.00 96.81 199 SER A N 1
ATOM 1527 C CA . SER A 1 199 ? -12.547 11.834 4.319 1.00 96.81 199 SER A CA 1
ATOM 1528 C C . SER A 1 199 ? -12.161 10.514 4.982 1.00 96.81 199 SER A C 1
ATOM 1530 O O . SER A 1 199 ? -13.011 9.821 5.544 1.00 96.81 199 SER A O 1
ATOM 1532 N N . THR A 1 200 ? -10.887 10.137 4.904 1.00 97.88 200 THR A N 1
ATOM 1533 C CA . THR A 1 200 ? -10.353 8.969 5.617 1.00 97.88 200 THR A CA 1
ATOM 1534 C C . THR A 1 200 ? -9.018 9.310 6.241 1.00 97.88 200 THR A C 1
ATOM 1536 O O . THR A 1 200 ? -8.135 9.841 5.577 1.00 97.88 200 THR A O 1
ATOM 1539 N N . GLU A 1 201 ? -8.844 8.971 7.511 1.00 97.62 201 GLU A N 1
ATOM 1540 C CA . GLU A 1 201 ? -7.560 9.100 8.190 1.00 97.62 201 GLU A CA 1
ATOM 1541 C C . GLU A 1 201 ? -6.871 7.746 8.270 1.00 97.62 201 GLU A C 1
ATOM 1543 O O . GLU A 1 201 ? -7.511 6.714 8.443 1.00 97.62 201 GLU A O 1
ATOM 1548 N N . GLY A 1 202 ? -5.550 7.734 8.169 1.00 98.00 202 GLY A N 1
ATOM 1549 C CA . GLY A 1 202 ? -4.763 6.529 8.370 1.00 98.00 202 GLY A CA 1
ATOM 1550 C C . GLY A 1 202 ? -3.359 6.871 8.828 1.00 98.00 202 GLY A C 1
ATOM 1551 O O . GLY A 1 202 ? -2.819 7.939 8.527 1.00 98.00 202 GLY A O 1
ATOM 1552 N N . THR A 1 203 ? -2.773 5.964 9.601 1.00 98.44 203 THR A N 1
ATOM 1553 C CA . THR A 1 203 ? -1.414 6.120 10.125 1.00 98.44 203 THR A CA 1
ATOM 1554 C C . THR A 1 203 ? -0.570 4.907 9.768 1.00 98.44 203 THR A C 1
ATOM 1556 O O . THR A 1 203 ? -1.037 3.772 9.861 1.00 98.44 203 THR A O 1
ATOM 1559 N N . VAL A 1 204 ? 0.685 5.164 9.403 1.00 98.62 204 VAL A N 1
ATOM 1560 C CA . VAL A 1 204 ? 1.750 4.166 9.316 1.00 98.62 204 VAL A CA 1
ATOM 1561 C C . VAL A 1 204 ? 2.872 4.596 10.253 1.00 98.62 204 VAL A C 1
ATOM 1563 O O . VAL A 1 204 ? 3.559 5.583 10.003 1.00 98.62 204 VAL A O 1
ATOM 1566 N N . GLU A 1 205 ? 3.025 3.888 11.362 1.00 98.31 205 GLU A N 1
ATOM 1567 C CA . GLU A 1 205 ? 4.121 4.066 12.317 1.00 98.31 205 GLU A CA 1
ATOM 1568 C C . GLU A 1 205 ? 5.288 3.149 11.938 1.00 98.31 205 GLU A C 1
ATOM 1570 O O . GLU A 1 205 ? 5.112 2.191 11.185 1.00 98.31 205 GLU A O 1
ATOM 1575 N N . ASN A 1 206 ? 6.481 3.417 12.475 1.00 97.88 206 ASN A N 1
ATOM 1576 C CA . ASN A 1 206 ? 7.666 2.574 12.268 1.00 97.88 206 ASN A CA 1
ATOM 1577 C C . ASN A 1 206 ? 7.959 2.285 10.786 1.00 97.88 206 ASN A C 1
ATOM 1579 O O . ASN A 1 206 ? 8.458 1.214 10.448 1.00 97.88 206 ASN A O 1
ATOM 1583 N N . TRP A 1 207 ? 7.638 3.234 9.904 1.00 98.44 207 TRP A N 1
ATOM 1584 C CA . TRP A 1 207 ? 7.889 3.098 8.481 1.00 98.44 207 TRP A CA 1
ATOM 1585 C C . TRP A 1 207 ? 9.390 2.966 8.236 1.00 98.44 207 TRP A C 1
ATOM 1587 O O . TRP A 1 207 ? 10.171 3.836 8.641 1.00 98.44 207 TRP A O 1
ATOM 1597 N N . THR A 1 208 ? 9.794 1.892 7.566 1.00 98.00 208 THR A N 1
ATOM 1598 C CA . THR A 1 208 ? 11.187 1.676 7.173 1.00 98.00 208 THR A CA 1
ATOM 1599 C C . THR A 1 208 ? 11.282 1.088 5.777 1.00 98.00 208 THR A C 1
ATOM 1601 O O . THR A 1 208 ? 10.466 0.266 5.363 1.00 98.00 208 THR A O 1
ATOM 1604 N N . PHE A 1 209 ? 12.327 1.501 5.069 1.00 97.62 209 PHE A N 1
ATOM 1605 C CA . PHE A 1 209 ? 12.782 0.888 3.833 1.00 97.62 209 PHE A CA 1
ATOM 1606 C C . PHE A 1 209 ? 14.247 0.493 4.001 1.00 97.62 209 PHE A C 1
ATOM 1608 O O . PHE A 1 209 ? 15.067 1.320 4.407 1.00 97.62 209 PHE A O 1
ATOM 1615 N N . GLU A 1 210 ? 14.574 -0.752 3.671 1.00 95.94 210 GLU A N 1
ATOM 1616 C CA . GLU A 1 210 ? 15.933 -1.283 3.756 1.00 95.94 210 GLU A CA 1
ATOM 1617 C C . GLU A 1 210 ? 16.250 -2.178 2.546 1.00 95.94 210 GLU A C 1
ATOM 1619 O O . GLU A 1 210 ? 15.429 -3.019 2.167 1.00 95.94 210 GLU A O 1
ATOM 1624 N N . PRO A 1 211 ? 17.432 -2.043 1.918 1.00 95.19 211 PRO A N 1
ATOM 1625 C CA . PRO A 1 211 ? 17.944 -3.066 1.016 1.00 95.19 211 PRO A CA 1
ATOM 1626 C C . PRO A 1 211 ? 18.154 -4.383 1.770 1.00 95.19 211 PRO A C 1
ATOM 1628 O O . PRO A 1 211 ? 18.687 -4.390 2.878 1.00 95.19 211 PRO A O 1
ATOM 1631 N N . ILE A 1 212 ? 17.787 -5.503 1.153 1.00 93.75 212 ILE A N 1
ATOM 1632 C CA . ILE A 1 212 ? 18.117 -6.832 1.668 1.00 93.75 212 ILE A CA 1
ATOM 1633 C C . ILE A 1 212 ? 19.465 -7.211 1.056 1.00 93.75 212 ILE A C 1
ATOM 1635 O O . ILE A 1 212 ? 19.559 -7.511 -0.132 1.00 93.75 212 ILE A O 1
ATOM 1639 N N . THR A 1 213 ? 20.521 -7.158 1.861 1.00 80.69 213 THR A N 1
ATOM 1640 C CA . THR A 1 213 ? 21.835 -7.700 1.500 1.00 80.69 213 THR A CA 1
ATOM 1641 C C . THR A 1 213 ? 21.873 -9.156 1.949 1.00 80.69 213 THR A C 1
ATOM 1643 O O . THR A 1 213 ? 21.714 -9.418 3.140 1.00 80.69 213 THR A O 1
ATOM 1646 N N . ASP A 1 214 ? 22.007 -10.090 1.012 1.00 59.38 214 ASP A N 1
ATOM 1647 C CA . ASP A 1 214 ? 21.824 -11.528 1.238 1.00 59.38 214 ASP A CA 1
ATOM 1648 C C . ASP A 1 214 ? 22.525 -12.065 2.503 1.00 59.38 214 ASP A C 1
ATOM 1650 O O . ASP A 1 214 ? 23.749 -12.019 2.627 1.00 59.38 214 ASP A O 1
ATOM 1654 N N . ALA A 1 215 ? 21.715 -12.603 3.425 1.00 43.47 215 ALA A N 1
ATOM 1655 C CA . ALA A 1 215 ? 22.115 -13.557 4.469 1.00 43.47 215 ALA A CA 1
ATOM 1656 C C . ALA A 1 215 ? 20.934 -14.358 5.076 1.00 43.47 215 ALA A C 1
ATOM 1658 O O . ALA A 1 215 ? 21.164 -15.148 5.990 1.00 43.47 215 ALA A O 1
ATOM 1659 N N . GLN A 1 216 ? 19.673 -14.144 4.662 1.00 41.62 216 GLN A N 1
ATOM 1660 C CA . GLN A 1 216 ? 18.503 -14.673 5.394 1.00 41.62 216 GLN A CA 1
ATOM 1661 C C . GLN A 1 216 ? 17.308 -15.093 4.516 1.00 41.62 216 GLN A C 1
ATOM 1663 O O . GLN A 1 216 ? 16.161 -14.868 4.897 1.00 41.62 216 GLN A O 1
ATOM 1668 N N . HIS A 1 217 ? 17.568 -15.732 3.376 1.00 46.81 217 HIS A N 1
ATOM 1669 C CA . HI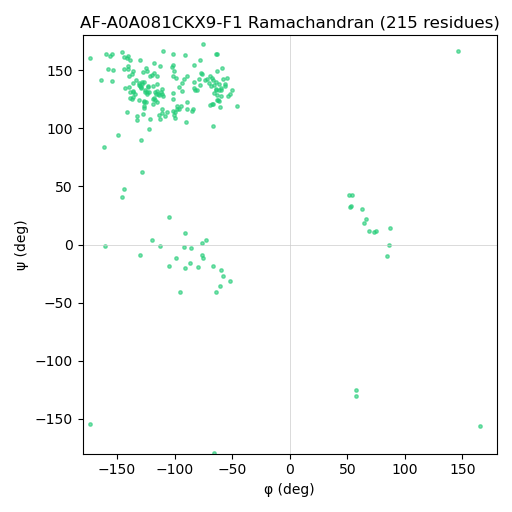S A 1 217 ? 16.594 -16.616 2.725 1.00 46.81 217 HIS A CA 1
ATOM 1670 C C . HIS A 1 217 ? 17.256 -17.953 2.418 1.00 46.81 217 HIS A C 1
ATOM 1672 O O . HIS A 1 217 ? 18.419 -17.923 1.956 1.00 46.81 217 HIS A O 1
#